Protein AF-A0AAU5KZN1-F1 (afdb_monomer_lite)

Radius of gyration: 20.97 Å; chains: 1; bounding box: 71×45×56 Å

pLDDT: mean 74.97, std 19.35, range [29.28, 97.62]

Foldseek 3Di:
DDDDDDDPPDDDDDDPDPPPFDKDKDFFDQVCLVLLCVQLVVCPPQADDDDPCVCVVQSRQKIFIDGPNHTFWIWGWAADPQAIEIHSTGGHPVGPPPCPSVVNVLVVLVVRLVDQGLDYYYPRRVCVVLVVQLVDDDDDPVPPDDDSPDRDPSVLSLLSNAQAWEAQPVVRDIDGRDSVDQFQCVVCVVVVHDQQDDDLPQQPCSNKWFWPDADKDFQDDHNDDDPPRIDRRSGIDGSHHTYTPD

Structure (mmCIF, N/CA/C/O backbone):
data_AF-A0AAU5KZN1-F1
#
_entry.id   AF-A0AAU5KZN1-F1
#
loop_
_atom_site.group_PDB
_atom_site.id
_atom_site.type_symbol
_atom_site.label_atom_id
_atom_site.label_alt_id
_atom_site.label_comp_id
_atom_site.label_asym_id
_atom_site.label_entity_id
_atom_site.label_seq_id
_atom_site.pdbx_PDB_ins_code
_atom_site.Cartn_x
_atom_site.Cartn_y
_atom_site.Cartn_z
_atom_site.occupancy
_atom_site.B_iso_or_equiv
_atom_site.auth_seq_id
_atom_site.auth_comp_id
_atom_site.auth_asym_id
_atom_site.auth_atom_id
_atom_site.pdbx_PDB_model_num
ATOM 1 N N . MET A 1 1 ? -44.510 15.614 2.061 1.00 36.84 1 MET A N 1
ATOM 2 C CA . MET A 1 1 ? -44.541 14.152 1.847 1.00 36.84 1 MET A CA 1
ATOM 3 C C . MET A 1 1 ? -43.420 13.845 0.862 1.00 36.84 1 MET A C 1
ATOM 5 O O . MET A 1 1 ? -43.482 14.367 -0.238 1.00 36.84 1 MET A O 1
ATOM 9 N N . THR A 1 2 ? -42.235 13.489 1.384 1.00 36.38 2 THR A N 1
ATOM 10 C CA . THR A 1 2 ? -41.596 12.150 1.247 1.00 36.38 2 THR A CA 1
ATOM 11 C C . THR A 1 2 ? -41.303 11.812 -0.223 1.00 36.38 2 THR A C 1
ATOM 13 O O . THR A 1 2 ? -42.210 11.800 -1.034 1.00 36.38 2 THR A O 1
ATOM 16 N N . SER A 1 3 ? -40.074 11.552 -0.661 1.00 33.03 3 SER A N 1
ATOM 17 C CA . SER A 1 3 ? -39.123 10.605 -0.088 1.00 33.03 3 SER A CA 1
ATOM 18 C C . SER A 1 3 ? -37.716 10.878 -0.633 1.00 33.03 3 SER A C 1
ATOM 20 O O . SER A 1 3 ? -37.547 11.068 -1.837 1.00 33.03 3 SER A O 1
ATOM 22 N N . ALA A 1 4 ? -36.721 10.887 0.253 1.00 38.19 4 ALA A N 1
ATOM 23 C CA . ALA A 1 4 ? -35.312 10.832 -0.104 1.00 38.19 4 ALA A CA 1
ATOM 24 C C . ALA A 1 4 ? -34.970 9.398 -0.532 1.00 38.19 4 ALA A C 1
ATOM 26 O O . ALA A 1 4 ? -35.240 8.445 0.200 1.00 38.19 4 ALA A O 1
ATOM 27 N N . LEU A 1 5 ? -34.381 9.253 -1.718 1.00 38.34 5 LEU A N 1
ATOM 28 C CA . LEU A 1 5 ? -33.821 7.995 -2.200 1.00 38.34 5 LEU A CA 1
ATOM 29 C C . LEU A 1 5 ? -32.635 7.619 -1.306 1.00 38.34 5 LEU A C 1
ATOM 31 O O . LEU A 1 5 ? -31.576 8.238 -1.349 1.00 38.34 5 LEU A O 1
ATOM 35 N N . THR A 1 6 ? -32.850 6.624 -0.456 1.00 39.69 6 THR A N 1
ATOM 36 C CA . THR A 1 6 ? -31.822 5.976 0.353 1.00 39.69 6 THR A CA 1
ATOM 37 C C . THR A 1 6 ? -31.082 4.994 -0.556 1.00 39.69 6 THR A C 1
ATOM 39 O O . THR A 1 6 ? -31.653 3.985 -0.963 1.00 39.69 6 THR A O 1
ATOM 42 N N . SER A 1 7 ? -29.827 5.285 -0.909 1.00 35.44 7 SER A N 1
ATOM 43 C CA . SER A 1 7 ? -28.926 4.254 -1.440 1.00 35.44 7 SER A CA 1
ATOM 44 C C . SER A 1 7 ? -28.640 3.243 -0.326 1.00 35.44 7 SER A C 1
ATOM 46 O O . SER A 1 7 ? -28.294 3.669 0.779 1.00 35.44 7 SER A O 1
ATOM 48 N N . PRO A 1 8 ? -28.752 1.925 -0.559 1.00 48.09 8 PRO A N 1
ATOM 49 C CA . PRO A 1 8 ? -28.320 0.950 0.427 1.00 48.09 8 PRO A CA 1
ATOM 50 C C . PRO A 1 8 ? -26.794 1.022 0.552 1.00 48.09 8 PRO A C 1
ATOM 52 O O . PRO A 1 8 ? -26.067 0.794 -0.414 1.00 48.09 8 PRO A O 1
ATOM 55 N N . VAL A 1 9 ? -26.319 1.363 1.751 1.00 43.25 9 VAL A N 1
ATOM 56 C CA . VAL A 1 9 ? -24.915 1.226 2.151 1.00 43.25 9 VAL A CA 1
ATOM 57 C C . VAL A 1 9 ? -24.580 -0.261 2.064 1.00 43.25 9 VAL A C 1
ATOM 59 O O . VAL A 1 9 ? -25.007 -1.058 2.898 1.00 43.25 9 VAL A O 1
ATOM 62 N N . GLY A 1 10 ? -23.889 -0.656 0.996 1.00 33.09 10 GLY A N 1
ATOM 63 C CA . GLY A 1 10 ? -23.399 -2.017 0.832 1.00 33.09 10 GLY A CA 1
ATOM 64 C C . GLY A 1 10 ? -22.349 -2.306 1.899 1.00 33.09 10 GLY A C 1
ATOM 65 O O . GLY A 1 10 ? -21.296 -1.676 1.922 1.00 33.09 10 GLY A O 1
ATOM 66 N N . ILE A 1 11 ? -22.642 -3.244 2.796 1.00 38.06 11 ILE A N 1
ATOM 67 C CA . ILE A 1 11 ? -21.689 -3.738 3.791 1.00 38.06 11 ILE A CA 1
ATOM 68 C C . ILE A 1 11 ? -20.655 -4.597 3.056 1.00 38.06 11 ILE A C 1
ATOM 70 O O . ILE A 1 11 ? -21.005 -5.621 2.468 1.00 38.06 11 ILE A O 1
ATOM 74 N N . LEU A 1 12 ? -19.385 -4.195 3.096 1.00 30.92 12 LEU A N 1
ATOM 75 C CA . LEU A 1 12 ? -18.266 -4.984 2.579 1.00 30.92 12 LEU A CA 1
ATOM 76 C C . LEU A 1 12 ? -17.543 -5.658 3.750 1.00 30.92 12 LEU A C 1
ATOM 78 O O . LEU A 1 12 ? -17.013 -4.994 4.640 1.00 30.92 12 LEU A O 1
ATOM 82 N N . ILE A 1 13 ? -17.535 -6.990 3.746 1.00 31.84 13 ILE A N 1
ATOM 83 C CA . ILE A 1 13 ? -16.875 -7.830 4.750 1.00 31.84 13 ILE A CA 1
ATOM 84 C C . ILE A 1 13 ? -15.617 -8.420 4.106 1.00 31.84 13 ILE A C 1
ATOM 86 O O . ILE A 1 13 ? -15.720 -9.092 3.084 1.00 31.84 13 ILE A O 1
ATOM 90 N N . ALA A 1 14 ? -14.447 -8.220 4.715 1.00 35.47 14 ALA A N 1
ATOM 91 C CA . ALA A 1 14 ? -13.262 -9.029 4.432 1.00 35.47 14 ALA A CA 1
ATOM 92 C C . ALA A 1 14 ? -13.229 -10.166 5.462 1.00 35.47 14 ALA A C 1
ATOM 94 O O . ALA A 1 14 ? -13.133 -9.903 6.660 1.00 35.47 14 ALA A O 1
ATOM 95 N N . ARG A 1 15 ? -13.397 -11.419 5.024 1.00 36.50 15 ARG A N 1
ATOM 96 C CA . ARG A 1 15 ? -13.365 -12.592 5.910 1.00 36.50 15 ARG A CA 1
ATOM 97 C C . ARG A 1 15 ? -12.001 -13.266 5.824 1.00 36.50 15 ARG A C 1
ATOM 99 O O . ARG A 1 15 ? -11.645 -13.752 4.759 1.00 36.50 15 ARG A O 1
ATOM 106 N N . GLY A 1 16 ? -11.290 -13.328 6.951 1.00 35.84 16 GLY A N 1
ATOM 107 C CA . GLY A 1 16 ? -10.170 -14.245 7.177 1.00 35.84 16 GLY A CA 1
ATOM 108 C C . GLY A 1 16 ? -10.648 -15.686 7.209 1.00 35.84 16 GLY A C 1
ATOM 109 O O . GLY A 1 16 ? -11.251 -16.100 8.190 1.00 35.84 16 GLY A O 1
ATOM 110 N N . GLY A 1 17 ? -10.415 -16.431 6.132 1.00 34.00 17 GLY A N 1
ATOM 111 C CA . GLY A 1 17 ? -10.728 -17.853 6.007 1.00 34.00 17 GLY A CA 1
ATOM 112 C C . GLY A 1 17 ? -9.738 -18.543 5.062 1.00 34.00 17 GLY A C 1
ATOM 113 O O . GLY A 1 17 ? -8.876 -17.862 4.511 1.00 34.00 17 GLY A O 1
ATOM 114 N N . PRO A 1 18 ? -9.853 -19.865 4.843 1.00 37.66 18 PRO A N 1
ATOM 115 C CA . PRO A 1 18 ? -8.964 -20.635 3.958 1.00 37.66 18 PRO A CA 1
ATOM 116 C C . PRO A 1 18 ? -8.943 -20.154 2.490 1.00 37.66 18 PRO A C 1
ATOM 118 O O . PRO A 1 18 ? -8.102 -20.614 1.728 1.00 37.66 18 PRO A O 1
ATOM 121 N N . ASP A 1 19 ? -9.826 -19.214 2.130 1.00 41.34 19 ASP A N 1
ATOM 122 C CA . ASP A 1 19 ? -9.915 -18.535 0.831 1.00 41.34 19 ASP A CA 1
ATOM 123 C C . ASP A 1 19 ? -9.271 -17.125 0.815 1.00 41.34 19 ASP A C 1
ATOM 125 O O . ASP A 1 19 ? -9.394 -16.404 -0.176 1.00 41.34 19 ASP A O 1
ATOM 129 N N . ILE A 1 20 ? -8.606 -16.675 1.894 1.00 47.69 20 ILE A N 1
ATOM 130 C CA . ILE A 1 20 ? -7.654 -15.560 1.775 1.00 47.69 20 ILE A CA 1
ATOM 131 C C . ILE A 1 20 ? -6.387 -16.137 1.169 1.00 47.69 20 ILE A C 1
ATOM 133 O O . ILE A 1 20 ? -5.562 -16.725 1.869 1.00 47.69 20 ILE A O 1
ATOM 137 N N . ASP A 1 21 ? -6.239 -15.949 -0.137 1.00 54.59 21 ASP A N 1
ATOM 138 C CA . ASP A 1 21 ? -5.011 -16.290 -0.834 1.00 54.59 21 ASP A CA 1
ATOM 139 C C . ASP A 1 21 ? -3.838 -15.547 -0.184 1.00 54.59 21 ASP A C 1
ATOM 141 O O . ASP A 1 21 ? -3.732 -14.319 -0.271 1.00 54.59 21 ASP A O 1
ATOM 145 N N . GLU A 1 22 ? -2.975 -16.310 0.489 1.00 63.56 22 GLU A N 1
ATOM 146 C CA . GLU A 1 22 ? -1.785 -15.814 1.169 1.00 63.56 22 GLU A CA 1
ATOM 147 C C . GLU A 1 22 ? -0.944 -14.988 0.192 1.00 63.56 22 GLU A C 1
ATOM 149 O O . GLU A 1 22 ? -0.473 -15.480 -0.840 1.00 63.56 22 GLU A O 1
ATOM 154 N N . VAL A 1 23 ? -0.758 -13.715 0.529 1.00 72.50 23 VAL A N 1
ATOM 155 C CA . VAL A 1 23 ? 0.104 -12.818 -0.225 1.00 72.50 23 VAL A CA 1
ATOM 156 C C . VAL A 1 23 ? 1.526 -12.952 0.307 1.00 72.50 23 VAL A C 1
ATOM 158 O O . VAL A 1 23 ? 1.792 -12.665 1.473 1.00 72.50 23 VAL A O 1
ATOM 161 N N . LYS A 1 24 ? 2.453 -13.365 -0.556 1.00 79.06 24 LYS A N 1
ATOM 162 C CA . LYS A 1 24 ? 3.870 -13.544 -0.220 1.00 79.06 24 LYS A CA 1
ATOM 163 C C . LYS A 1 24 ? 4.679 -12.370 -0.735 1.00 79.06 24 LYS A C 1
ATOM 165 O O . LYS A 1 24 ? 4.634 -12.062 -1.923 1.00 79.06 24 LYS A O 1
ATOM 170 N N . ILE A 1 25 ? 5.449 -11.740 0.148 1.00 84.31 25 ILE A N 1
ATOM 171 C CA . ILE A 1 25 ? 6.389 -10.679 -0.222 1.00 84.31 25 ILE A CA 1
ATOM 172 C C . ILE A 1 25 ? 7.800 -11.255 -0.200 1.00 84.31 25 ILE A C 1
ATOM 174 O O . ILE A 1 25 ? 8.216 -11.825 0.808 1.00 84.31 25 ILE A O 1
ATOM 178 N N . ARG A 1 26 ? 8.535 -11.144 -1.310 1.00 85.25 26 ARG A N 1
ATOM 179 C CA . ARG A 1 26 ? 9.888 -11.715 -1.426 1.00 85.25 26 ARG A CA 1
ATOM 180 C C . ARG A 1 26 ? 10.778 -10.968 -2.407 1.00 85.25 26 ARG A C 1
ATOM 182 O O . ARG A 1 26 ? 10.297 -10.217 -3.249 1.00 85.25 26 ARG A O 1
ATOM 189 N N . ARG A 1 27 ? 12.090 -11.195 -2.306 1.00 90.88 27 ARG A N 1
ATOM 190 C CA . ARG A 1 27 ? 13.061 -10.753 -3.316 1.00 90.88 27 ARG A CA 1
ATOM 191 C C . ARG A 1 27 ? 12.855 -11.521 -4.621 1.00 90.88 27 ARG A C 1
ATOM 193 O O . ARG A 1 27 ? 12.531 -12.712 -4.611 1.00 90.88 27 ARG A O 1
ATOM 200 N N . ALA A 1 28 ? 13.043 -10.825 -5.730 1.00 93.31 28 ALA A N 1
ATOM 201 C CA . ALA A 1 28 ? 13.048 -11.411 -7.052 1.00 93.31 28 ALA A CA 1
ATOM 202 C C . ALA A 1 28 ? 14.367 -12.149 -7.326 1.00 93.31 28 ALA A C 1
ATOM 204 O O . ALA A 1 28 ? 15.421 -11.852 -6.776 1.00 93.31 28 ALA A O 1
ATOM 205 N N . GLY A 1 29 ? 14.272 -13.116 -8.227 1.00 91.88 29 GLY A N 1
ATOM 206 C CA . GLY A 1 29 ? 15.393 -13.771 -8.901 1.00 91.88 29 GLY A CA 1
ATOM 207 C C . GLY A 1 29 ? 15.104 -13.917 -10.400 1.00 91.88 29 GLY A C 1
ATOM 208 O O . GLY A 1 29 ? 13.993 -13.581 -10.827 1.00 91.88 29 GLY A O 1
ATOM 209 N N . PRO A 1 30 ? 16.030 -14.478 -11.198 1.00 94.75 30 PRO A N 1
ATOM 210 C CA . PRO A 1 30 ? 15.954 -14.475 -12.666 1.00 94.75 30 PRO A CA 1
ATOM 211 C C . PRO A 1 30 ? 14.644 -15.014 -13.264 1.00 94.75 30 PRO A C 1
ATOM 213 O O . PRO A 1 30 ? 14.176 -14.514 -14.284 1.00 94.75 30 PRO A O 1
ATOM 216 N N . ALA A 1 31 ? 14.004 -15.984 -12.602 1.00 94.94 31 ALA A N 1
ATOM 217 C CA . ALA A 1 31 ? 12.731 -16.563 -13.036 1.00 94.94 31 ALA A CA 1
ATOM 218 C C . ALA A 1 31 ? 11.562 -15.555 -13.095 1.00 94.94 31 ALA A C 1
ATOM 220 O O . ALA A 1 31 ? 10.585 -15.801 -13.795 1.00 94.94 31 ALA A O 1
ATOM 221 N N . HIS A 1 32 ? 11.654 -14.419 -12.396 1.00 96.00 32 HIS A N 1
ATOM 222 C CA . HIS A 1 32 ? 10.574 -13.426 -12.314 1.00 96.00 32 HIS A CA 1
ATOM 223 C C . HIS A 1 32 ? 10.693 -12.313 -13.367 1.00 96.00 32 HIS A C 1
ATOM 225 O O . HIS A 1 32 ? 9.817 -11.454 -13.439 1.00 96.00 32 HIS A O 1
ATOM 231 N N . LEU A 1 33 ? 11.743 -12.318 -14.201 1.00 97.00 33 LEU A N 1
ATOM 232 C CA . LEU A 1 33 ? 12.018 -11.253 -15.175 1.00 97.00 33 LEU A CA 1
ATOM 233 C C . LEU A 1 33 ? 10.833 -10.976 -16.110 1.00 97.00 33 LEU A C 1
ATOM 235 O O . LEU A 1 33 ? 10.505 -9.818 -16.367 1.00 97.00 33 LEU A O 1
ATOM 239 N N . ALA A 1 34 ? 10.185 -12.031 -16.608 1.00 96.88 34 ALA A N 1
ATOM 240 C CA . ALA A 1 34 ? 9.035 -11.893 -17.497 1.00 96.88 34 ALA A CA 1
ATOM 241 C C . ALA A 1 34 ? 7.869 -11.166 -16.806 1.00 96.88 34 ALA A C 1
ATOM 243 O O . ALA A 1 34 ? 7.320 -10.223 -17.367 1.00 96.88 34 ALA A O 1
ATOM 244 N N . ALA A 1 35 ? 7.560 -11.544 -15.564 1.00 96.50 35 ALA A N 1
ATOM 245 C CA . ALA A 1 35 ? 6.460 -10.957 -14.809 1.00 96.50 35 ALA A CA 1
ATOM 246 C C . ALA A 1 35 ? 6.725 -9.491 -14.422 1.00 96.50 35 ALA A C 1
ATOM 248 O O . ALA A 1 35 ? 5.829 -8.656 -14.509 1.00 96.50 35 ALA A O 1
ATOM 249 N N . VAL A 1 36 ? 7.966 -9.144 -14.054 1.00 97.38 36 VAL A N 1
ATOM 250 C CA . VAL A 1 36 ? 8.351 -7.747 -13.770 1.00 97.38 36 VAL A CA 1
ATOM 251 C C . VAL A 1 36 ? 8.207 -6.874 -15.019 1.00 97.38 36 VAL A C 1
ATOM 253 O O . VAL A 1 36 ? 7.649 -5.778 -14.945 1.00 97.38 36 VAL A O 1
ATOM 256 N N . ARG A 1 37 ? 8.654 -7.359 -16.184 1.00 96.31 37 ARG A N 1
ATOM 257 C CA . ARG A 1 37 ? 8.498 -6.643 -17.461 1.00 96.31 37 ARG A CA 1
ATOM 258 C C . ARG A 1 37 ? 7.033 -6.458 -17.846 1.00 96.31 37 ARG A C 1
ATOM 260 O O . ARG A 1 37 ? 6.662 -5.389 -18.320 1.00 96.31 37 ARG A O 1
ATOM 267 N N . GLU A 1 38 ? 6.201 -7.470 -17.623 1.00 95.81 38 GLU A N 1
ATOM 268 C CA . GLU A 1 38 ? 4.763 -7.383 -17.879 1.00 95.81 38 GLU A CA 1
ATOM 269 C C . GLU A 1 38 ? 4.091 -6.337 -16.978 1.00 95.81 38 GLU A C 1
ATOM 271 O O . GLU A 1 38 ? 3.400 -5.446 -17.476 1.00 95.81 38 GLU A O 1
ATOM 276 N N . LEU A 1 39 ? 4.346 -6.383 -15.666 1.00 96.12 39 LEU A N 1
ATOM 277 C CA . LEU A 1 39 ? 3.775 -5.441 -14.699 1.00 96.12 39 LEU A CA 1
ATOM 278 C C . LEU A 1 39 ? 4.191 -3.994 -14.974 1.00 96.12 39 LEU A C 1
ATOM 280 O O . LEU A 1 39 ? 3.347 -3.096 -14.979 1.00 96.12 39 LEU A O 1
ATOM 284 N N . THR A 1 40 ? 5.484 -3.768 -15.206 1.00 94.31 40 THR A N 1
ATOM 285 C CA . THR A 1 40 ? 6.021 -2.430 -15.489 1.00 94.31 40 THR A CA 1
ATOM 286 C C . THR A 1 40 ? 5.559 -1.921 -16.855 1.00 94.31 40 THR A C 1
ATOM 288 O O . THR A 1 40 ? 5.177 -0.759 -16.971 1.00 94.31 40 THR A O 1
ATOM 291 N N . GLY A 1 41 ? 5.458 -2.792 -17.863 1.00 92.56 41 GLY A N 1
ATOM 292 C CA . GLY A 1 41 ? 4.857 -2.462 -19.157 1.00 92.56 41 GLY A CA 1
ATOM 293 C C . GLY A 1 41 ? 3.379 -2.069 -19.045 1.00 92.56 41 GLY A C 1
ATOM 294 O O . GLY A 1 41 ? 2.946 -1.102 -19.671 1.00 92.56 41 GLY A O 1
ATOM 295 N N . ALA A 1 42 ? 2.611 -2.748 -18.187 1.00 91.44 42 ALA A N 1
ATOM 296 C CA . ALA A 1 42 ? 1.206 -2.434 -17.913 1.00 91.44 42 ALA A CA 1
ATOM 297 C C . ALA A 1 42 ? 0.998 -1.131 -17.109 1.00 91.44 42 ALA A C 1
ATOM 299 O O . ALA A 1 42 ? -0.137 -0.659 -16.969 1.00 91.44 42 ALA A O 1
ATOM 300 N N . ALA A 1 43 ? 2.061 -0.537 -16.557 1.00 86.62 43 ALA A N 1
ATOM 301 C CA . ALA A 1 43 ? 2.015 0.809 -15.988 1.00 86.62 43 ALA A CA 1
ATOM 302 C C . ALA A 1 43 ? 2.051 1.902 -17.075 1.00 86.62 43 ALA A C 1
ATOM 304 O O . ALA A 1 43 ? 1.605 3.023 -16.832 1.00 86.62 43 ALA A O 1
ATOM 305 N N . GLY A 1 44 ? 2.510 1.572 -18.289 1.00 85.50 44 GLY A N 1
ATOM 306 C CA . GLY A 1 44 ? 2.532 2.488 -19.426 1.00 85.50 44 GLY A CA 1
ATOM 307 C C . GLY A 1 44 ? 3.320 3.766 -19.130 1.00 85.50 44 GLY A C 1
ATOM 308 O O . GLY A 1 44 ? 4.427 3.713 -18.604 1.00 85.50 44 GLY A O 1
ATOM 309 N N . ALA A 1 45 ? 2.730 4.921 -19.450 1.00 83.00 45 ALA A N 1
ATOM 310 C CA . ALA A 1 45 ? 3.367 6.233 -19.291 1.00 83.00 45 ALA A CA 1
ATOM 311 C C . ALA A 1 45 ? 3.609 6.658 -17.828 1.00 83.00 45 ALA A C 1
ATOM 313 O O . ALA A 1 45 ? 4.302 7.645 -17.598 1.00 83.00 45 ALA A O 1
ATOM 314 N N . ALA A 1 46 ? 3.071 5.924 -16.846 1.00 82.88 46 ALA A N 1
ATOM 315 C CA . ALA A 1 46 ? 3.295 6.213 -15.431 1.00 82.88 46 ALA A CA 1
ATOM 316 C C . ALA A 1 46 ? 4.727 5.885 -14.966 1.00 82.88 46 ALA A C 1
ATOM 318 O O . ALA A 1 46 ? 5.139 6.349 -13.904 1.00 82.88 46 ALA A O 1
ATOM 319 N N . LEU A 1 47 ? 5.477 5.088 -15.737 1.00 86.50 47 LEU A N 1
ATOM 320 C CA . LEU A 1 47 ? 6.869 4.736 -15.459 1.00 86.50 47 LEU A CA 1
ATOM 321 C C . LEU A 1 47 ? 7.804 5.242 -16.568 1.00 86.50 47 LEU A C 1
ATOM 323 O O . LEU A 1 47 ? 7.399 5.332 -17.731 1.00 86.50 47 LEU A O 1
ATOM 327 N N . PRO A 1 48 ? 9.071 5.556 -16.236 1.00 84.88 48 PRO A N 1
ATOM 328 C CA . PRO A 1 48 ? 10.054 5.949 -17.233 1.00 84.88 48 PRO A CA 1
ATOM 329 C C . PRO A 1 48 ? 10.342 4.799 -18.202 1.00 84.88 48 PRO A C 1
ATOM 331 O O . PRO A 1 48 ? 10.367 3.625 -17.830 1.00 84.88 48 PRO A O 1
ATOM 334 N N . VAL A 1 49 ? 10.631 5.145 -19.455 1.00 84.25 49 VAL A N 1
ATOM 335 C CA . VAL A 1 49 ? 11.065 4.161 -20.451 1.00 84.25 49 VAL A CA 1
ATOM 336 C C . VAL A 1 49 ? 12.445 3.636 -20.058 1.00 84.25 49 VAL A C 1
ATOM 338 O O . VAL A 1 49 ? 13.415 4.392 -19.989 1.00 84.25 49 VAL A O 1
ATOM 341 N N . ARG A 1 50 ? 12.536 2.328 -19.809 1.00 87.81 50 ARG A N 1
ATOM 342 C CA . ARG A 1 50 ? 13.788 1.644 -19.470 1.00 87.81 50 ARG A CA 1
ATOM 343 C C . ARG A 1 50 ? 14.427 1.006 -20.713 1.00 87.81 50 ARG A C 1
ATOM 345 O O . ARG A 1 50 ? 13.701 0.531 -21.587 1.00 87.81 50 ARG A O 1
ATOM 352 N N . PRO A 1 51 ? 15.770 0.942 -20.798 1.00 86.50 51 PRO A N 1
ATOM 353 C CA . PRO A 1 51 ? 16.452 0.092 -21.773 1.00 86.50 51 PRO A CA 1
ATOM 354 C C . PRO A 1 51 ? 16.031 -1.376 -21.632 1.00 86.50 51 PRO A C 1
ATOM 356 O O . PRO A 1 51 ? 15.757 -1.837 -20.528 1.00 86.50 51 PRO A O 1
ATOM 359 N N . GLU A 1 52 ? 16.054 -2.141 -22.725 1.00 83.12 52 GLU A N 1
ATOM 360 C CA . GLU A 1 52 ? 15.606 -3.544 -22.732 1.00 83.12 52 GLU A CA 1
ATOM 361 C C . GLU A 1 52 ? 16.323 -4.415 -21.681 1.00 83.12 52 GLU A C 1
ATOM 363 O O . GLU A 1 52 ? 15.698 -5.246 -21.014 1.00 83.12 52 GLU A O 1
ATOM 368 N N . ALA A 1 53 ? 17.627 -4.203 -21.494 1.00 86.88 53 ALA A N 1
ATOM 369 C CA . ALA A 1 53 ? 18.449 -4.962 -20.553 1.00 86.88 53 ALA A CA 1
ATOM 370 C C . ALA A 1 53 ? 18.231 -4.576 -19.078 1.00 86.88 53 ALA A C 1
ATOM 372 O O . ALA A 1 53 ? 18.573 -5.363 -18.198 1.00 86.88 53 ALA A O 1
ATOM 373 N N . PHE A 1 54 ? 17.614 -3.423 -18.795 1.00 92.88 54 PHE A N 1
ATOM 374 C CA . PHE A 1 54 ? 17.559 -2.828 -17.456 1.00 92.88 54 PHE A CA 1
ATOM 375 C C . PHE A 1 54 ? 17.015 -3.787 -16.389 1.00 92.88 54 PHE A C 1
ATOM 377 O O . PHE A 1 54 ? 17.667 -4.031 -15.377 1.00 92.88 54 PHE A O 1
ATOM 384 N N . HIS A 1 55 ? 15.846 -4.393 -16.631 1.00 94.38 55 HIS A N 1
ATOM 385 C CA . HIS A 1 55 ? 15.249 -5.334 -15.675 1.00 94.38 55 HIS A CA 1
ATOM 386 C C . HIS A 1 55 ? 16.034 -6.638 -15.550 1.00 94.38 55 HIS A C 1
ATOM 388 O O . HIS A 1 55 ? 16.004 -7.248 -14.490 1.00 94.38 55 HIS A O 1
ATOM 394 N N . ALA A 1 56 ? 16.724 -7.080 -16.604 1.00 92.81 56 ALA A N 1
ATOM 395 C CA . ALA A 1 56 ? 17.510 -8.313 -16.567 1.00 92.81 56 ALA A CA 1
ATOM 396 C C . ALA A 1 56 ? 18.784 -8.135 -15.730 1.00 92.81 56 ALA A C 1
ATOM 398 O O . ALA A 1 56 ? 19.119 -9.007 -14.935 1.00 92.81 56 ALA A O 1
ATOM 399 N N . GLU A 1 57 ? 19.450 -6.988 -15.872 1.00 90.81 57 GLU A N 1
ATOM 400 C CA . GLU A 1 57 ? 20.660 -6.635 -15.122 1.00 90.81 57 GLU A CA 1
ATOM 401 C C . GLU A 1 57 ? 20.379 -6.368 -13.640 1.00 90.81 57 GLU A C 1
ATOM 403 O O . GLU A 1 57 ? 21.251 -6.569 -12.801 1.00 90.81 57 GLU A O 1
ATOM 408 N N . ARG A 1 58 ? 19.157 -5.931 -13.314 1.00 94.69 58 ARG A N 1
ATOM 409 C CA . ARG A 1 58 ? 18.762 -5.512 -11.962 1.00 94.69 58 ARG A CA 1
ATOM 410 C C . ARG A 1 58 ? 17.691 -6.386 -11.323 1.00 94.69 58 ARG A C 1
ATOM 412 O O . ARG A 1 58 ? 17.109 -5.990 -10.320 1.00 94.69 58 ARG A O 1
ATOM 419 N N . ILE A 1 59 ? 17.412 -7.573 -11.864 1.00 96.31 59 ILE A N 1
ATOM 420 C CA . ILE A 1 59 ? 16.286 -8.399 -11.400 1.00 96.31 59 ILE A CA 1
ATOM 421 C C . ILE A 1 59 ? 16.351 -8.698 -9.897 1.00 96.31 59 ILE A C 1
ATOM 423 O O . ILE A 1 59 ? 15.320 -8.715 -9.238 1.00 96.31 59 ILE A O 1
ATOM 427 N N . GLU A 1 60 ? 17.544 -8.868 -9.333 1.00 91.62 60 GLU A N 1
ATOM 428 C CA . GLU A 1 60 ? 17.742 -9.163 -7.907 1.00 91.62 60 GLU A CA 1
ATOM 429 C C . GLU A 1 60 ? 17.470 -7.957 -6.985 1.00 91.62 60 GLU A C 1
ATOM 431 O O . GLU A 1 60 ? 17.257 -8.124 -5.782 1.00 91.62 60 GLU A O 1
ATOM 436 N N . GLU A 1 61 ? 17.403 -6.738 -7.534 1.00 94.19 61 GLU A N 1
ATOM 437 C CA . GLU A 1 61 ? 17.029 -5.529 -6.790 1.00 94.19 61 GLU A CA 1
ATOM 438 C C . GLU A 1 61 ? 15.519 -5.462 -6.506 1.00 94.19 61 GLU A C 1
ATOM 440 O O . GLU A 1 61 ? 15.087 -4.705 -5.632 1.00 94.19 61 GLU A O 1
ATOM 445 N N . PHE A 1 62 ? 14.699 -6.250 -7.209 1.00 96.56 62 PHE A N 1
ATOM 446 C CA . PHE A 1 62 ? 13.245 -6.180 -7.091 1.00 96.56 62 PHE A CA 1
ATOM 447 C C . PHE A 1 62 ? 12.706 -6.907 -5.853 1.00 96.56 62 PHE A C 1
ATOM 449 O O . PHE A 1 62 ? 13.133 -8.004 -5.485 1.00 96.56 62 PHE A O 1
ATOM 456 N N . CYS A 1 63 ? 11.687 -6.308 -5.244 1.00 95.12 63 CYS A N 1
ATOM 457 C CA . CYS A 1 63 ? 10.787 -6.935 -4.285 1.00 95.12 63 CYS A CA 1
ATOM 458 C C . CYS A 1 63 ? 9.425 -7.155 -4.942 1.00 95.12 63 CYS A C 1
ATOM 460 O O . CYS A 1 63 ? 8.917 -6.290 -5.654 1.00 95.12 63 CYS A O 1
ATOM 462 N N . LEU A 1 64 ? 8.839 -8.322 -4.698 1.00 93.00 64 LEU A N 1
ATOM 463 C CA . LEU A 1 64 ? 7.643 -8.816 -5.363 1.00 93.00 64 LEU A CA 1
ATOM 464 C C . LEU A 1 64 ? 6.540 -9.083 -4.351 1.00 93.00 64 LEU A C 1
ATOM 466 O O . LEU A 1 64 ? 6.815 -9.505 -3.230 1.00 93.00 64 LEU A O 1
ATOM 470 N N . VAL A 1 65 ? 5.304 -8.910 -4.799 1.00 87.12 65 VAL A N 1
ATOM 471 C CA . VAL A 1 65 ? 4.103 -9.435 -4.158 1.00 87.12 65 VAL A CA 1
ATOM 472 C C . VAL A 1 65 ? 3.580 -10.565 -5.022 1.00 87.12 65 VAL A C 1
ATOM 474 O O . VAL A 1 65 ? 3.324 -10.368 -6.212 1.00 87.12 65 VAL A O 1
ATOM 477 N N . GLU A 1 66 ? 3.375 -11.725 -4.420 1.00 84.38 66 GLU A N 1
ATOM 478 C CA . GLU A 1 66 ? 2.840 -12.891 -5.097 1.00 84.38 66 GLU A CA 1
ATOM 479 C C . GLU A 1 66 ? 1.595 -13.436 -4.431 1.00 84.38 66 GLU A C 1
ATOM 481 O O . GLU A 1 66 ? 1.503 -13.501 -3.208 1.00 84.38 66 GLU A O 1
ATOM 486 N N . GLN A 1 67 ? 0.668 -13.893 -5.260 1.00 79.38 67 GLN A N 1
ATOM 487 C CA . GLN A 1 67 ? -0.563 -14.539 -4.845 1.00 79.38 67 GLN A CA 1
ATOM 488 C C . GLN A 1 67 ? -0.803 -15.728 -5.770 1.00 79.38 67 GLN A C 1
ATOM 490 O O . GLN A 1 67 ? -0.731 -15.584 -6.990 1.00 79.38 67 GLN A O 1
ATOM 495 N N . LEU A 1 68 ? -1.027 -16.916 -5.200 1.00 78.00 68 LEU A N 1
ATOM 496 C CA . LEU A 1 68 ? -1.240 -18.156 -5.964 1.00 78.00 68 LEU A CA 1
ATOM 497 C C . LEU A 1 68 ? -0.159 -18.425 -7.035 1.00 78.00 68 LEU A C 1
ATOM 499 O O . LEU A 1 68 ? -0.449 -18.871 -8.142 1.00 78.00 68 LEU A O 1
ATOM 503 N N . GLY A 1 69 ? 1.103 -18.115 -6.720 1.00 79.31 69 GLY A N 1
ATOM 504 C CA . GLY A 1 69 ? 2.240 -18.293 -7.635 1.00 79.31 69 GLY A CA 1
ATOM 505 C C . GLY A 1 69 ? 2.331 -17.262 -8.767 1.00 79.31 69 GLY A C 1
ATOM 506 O O . GLY A 1 69 ? 3.213 -17.374 -9.614 1.00 79.31 69 GLY A O 1
ATOM 507 N N . THR A 1 70 ? 1.455 -16.256 -8.779 1.00 86.94 70 THR A N 1
ATOM 508 C CA . THR A 1 70 ? 1.469 -15.154 -9.748 1.00 86.94 70 THR A CA 1
ATOM 509 C C . THR A 1 70 ? 2.037 -13.899 -9.099 1.00 86.94 70 THR A C 1
ATOM 511 O O . THR A 1 70 ? 1.619 -13.528 -8.003 1.00 86.94 70 THR A O 1
ATOM 514 N N . VAL A 1 71 ? 2.963 -13.219 -9.778 1.00 94.06 71 VAL A N 1
ATOM 515 C CA . VAL A 1 71 ? 3.467 -11.909 -9.347 1.00 94.06 71 VAL A CA 1
ATOM 516 C C . VAL A 1 71 ? 2.426 -10.847 -9.688 1.00 94.06 71 VAL A C 1
ATOM 518 O O . VAL A 1 71 ? 2.098 -10.646 -10.852 1.00 94.06 71 VAL A O 1
ATOM 521 N N . ILE A 1 72 ? 1.913 -10.163 -8.669 1.00 92.50 72 ILE A N 1
ATOM 522 C CA . ILE A 1 72 ? 0.827 -9.180 -8.800 1.00 92.50 72 ILE A CA 1
ATOM 523 C C . ILE A 1 72 ? 1.251 -7.750 -8.449 1.00 92.50 72 ILE A C 1
ATOM 525 O O . ILE A 1 72 ? 0.512 -6.805 -8.723 1.00 92.50 72 ILE A O 1
ATOM 529 N N . ALA A 1 73 ? 2.433 -7.564 -7.859 1.00 94.81 73 ALA A N 1
ATOM 530 C CA . ALA A 1 73 ? 3.074 -6.259 -7.738 1.00 94.81 73 ALA A CA 1
ATOM 531 C C . ALA A 1 73 ? 4.598 -6.399 -7.649 1.00 94.81 73 ALA A C 1
ATOM 533 O O . ALA A 1 73 ? 5.108 -7.431 -7.208 1.00 94.81 73 ALA A O 1
ATOM 534 N N . CYS A 1 74 ? 5.320 -5.355 -8.040 1.00 97.62 74 CYS A N 1
ATOM 535 C CA . CYS A 1 74 ? 6.772 -5.284 -7.939 1.00 97.62 74 CYS A CA 1
ATOM 536 C C . CYS A 1 74 ? 7.245 -3.864 -7.621 1.00 97.62 74 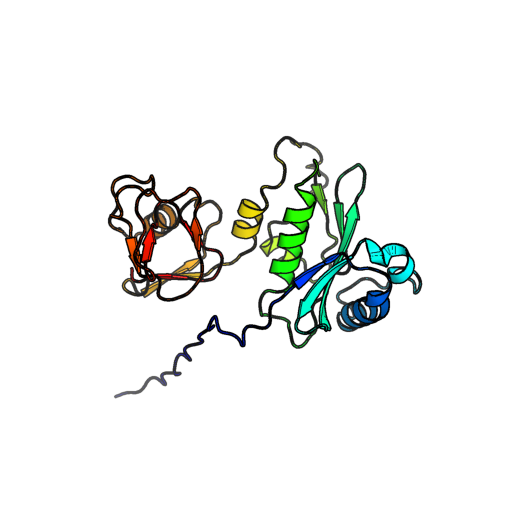CYS A C 1
ATOM 538 O O . CYS A 1 74 ? 6.559 -2.892 -7.929 1.00 97.62 74 CYS A O 1
ATOM 540 N N . VAL A 1 75 ? 8.427 -3.752 -7.020 1.00 97.25 75 VAL A N 1
ATOM 541 C CA . VAL A 1 75 ? 9.165 -2.495 -6.853 1.00 97.25 75 VAL A CA 1
ATOM 542 C C . VAL A 1 75 ? 10.659 -2.786 -6.891 1.00 97.25 75 VAL A C 1
ATOM 544 O O . VAL A 1 75 ? 11.117 -3.741 -6.265 1.00 97.25 75 VAL A O 1
ATOM 547 N N . GLY A 1 76 ? 11.410 -1.992 -7.643 1.00 95.56 76 GLY A N 1
ATOM 548 C CA . GLY A 1 76 ? 12.866 -2.018 -7.653 1.00 95.56 76 GLY A CA 1
ATOM 549 C C . GLY A 1 76 ? 13.429 -1.248 -6.463 1.00 95.56 76 GLY A C 1
ATOM 550 O O . GLY A 1 76 ? 12.896 -0.201 -6.092 1.00 95.56 76 GLY A O 1
ATOM 551 N N . VAL A 1 77 ? 14.492 -1.772 -5.852 1.00 93.50 77 VAL A N 1
ATOM 552 C CA . VAL A 1 77 ? 15.148 -1.159 -4.692 1.00 93.50 77 VAL A CA 1
ATOM 553 C C . VAL A 1 77 ? 16.652 -1.120 -4.926 1.00 93.50 77 VAL A C 1
ATOM 555 O O . VAL A 1 77 ? 17.341 -2.122 -4.733 1.00 93.50 77 VAL A O 1
ATOM 558 N N . HIS A 1 78 ? 17.170 0.042 -5.313 1.00 88.00 78 HIS A N 1
ATOM 559 C CA . HIS A 1 78 ? 18.603 0.239 -5.503 1.00 88.00 78 HIS A CA 1
ATOM 560 C C . HIS A 1 78 ? 19.216 0.819 -4.230 1.00 88.00 78 HIS A C 1
ATOM 562 O O . HIS A 1 78 ? 18.780 1.863 -3.756 1.00 88.00 78 HIS A O 1
ATOM 568 N N . ARG A 1 79 ? 20.217 0.150 -3.653 1.00 84.25 79 ARG A N 1
ATOM 569 C CA . ARG A 1 79 ? 20.955 0.672 -2.492 1.00 84.25 79 ARG A CA 1
ATOM 570 C C . ARG A 1 79 ? 22.198 1.416 -2.966 1.00 84.25 79 ARG A C 1
ATOM 572 O O . ARG A 1 79 ? 22.895 0.942 -3.858 1.00 84.25 79 ARG A O 1
ATOM 579 N N . THR A 1 80 ? 22.479 2.546 -2.334 1.00 73.81 80 THR A N 1
ATOM 580 C CA . THR A 1 80 ? 23.687 3.350 -2.533 1.00 73.81 80 THR A CA 1
ATOM 581 C C . THR A 1 80 ? 24.321 3.660 -1.179 1.00 73.81 80 THR A C 1
ATOM 583 O O . THR A 1 80 ? 23.723 3.418 -0.130 1.00 73.81 80 THR A O 1
ATOM 586 N N . ASP A 1 81 ? 25.520 4.239 -1.187 1.00 68.56 81 ASP A N 1
ATOM 587 C CA . ASP A 1 81 ? 26.178 4.689 0.047 1.00 68.56 81 ASP A CA 1
ATOM 588 C C . ASP A 1 81 ? 25.416 5.838 0.740 1.00 68.56 81 ASP A C 1
ATOM 590 O O . ASP A 1 81 ? 25.576 6.064 1.938 1.00 68.56 81 ASP A O 1
ATOM 594 N N . GLU A 1 82 ? 24.572 6.564 -0.001 1.00 65.06 82 GLU A N 1
ATOM 595 C CA . GLU A 1 82 ? 23.774 7.687 0.506 1.00 65.06 82 GLU A CA 1
ATOM 596 C C . GLU A 1 82 ? 22.380 7.270 0.997 1.00 65.06 82 GLU A C 1
ATOM 598 O O . GLU A 1 82 ? 21.704 8.059 1.659 1.00 65.06 82 GLU A O 1
ATOM 603 N N . GLY A 1 83 ? 21.921 6.056 0.677 1.00 77.00 83 GLY A N 1
ATOM 604 C CA . GLY A 1 83 ? 20.572 5.618 1.012 1.00 77.00 83 GLY A CA 1
ATOM 605 C C . GLY A 1 83 ? 20.029 4.521 0.098 1.00 77.00 83 GLY A C 1
ATOM 606 O O . GLY A 1 83 ? 20.743 3.615 -0.328 1.00 77.00 83 GLY A O 1
ATOM 607 N N . ALA A 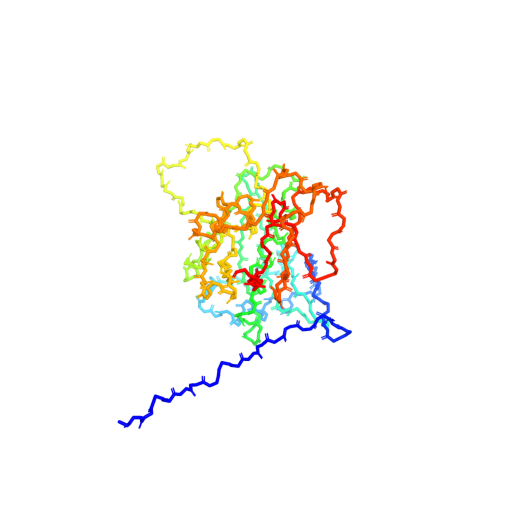1 84 ? 18.733 4.580 -0.193 1.00 86.19 84 ALA A N 1
ATOM 608 C CA . ALA A 1 84 ? 18.089 3.691 -1.152 1.00 86.19 84 ALA A CA 1
ATOM 609 C C . ALA A 1 84 ? 17.164 4.463 -2.097 1.00 86.19 84 ALA A C 1
ATOM 611 O O . ALA A 1 84 ? 16.560 5.460 -1.716 1.00 86.19 84 ALA A O 1
ATOM 612 N N . GLU A 1 85 ? 17.017 3.978 -3.321 1.00 86.56 85 GLU A N 1
ATOM 613 C CA . GLU A 1 85 ? 16.087 4.494 -4.316 1.00 86.56 85 GLU A CA 1
ATOM 614 C C . GLU A 1 85 ? 15.040 3.427 -4.637 1.00 86.56 85 GLU A C 1
ATOM 616 O O . GLU A 1 85 ? 15.373 2.280 -4.954 1.00 86.56 85 GLU A O 1
ATOM 621 N N . LEU A 1 86 ? 13.768 3.812 -4.552 1.00 93.06 86 LEU A N 1
ATOM 622 C CA . LEU A 1 86 ? 12.649 3.022 -5.042 1.00 93.06 86 LEU A CA 1
ATOM 623 C C . LEU A 1 86 ? 12.350 3.419 -6.482 1.00 93.06 86 LEU A C 1
ATOM 625 O O . LEU A 1 86 ? 12.210 4.602 -6.790 1.00 93.06 86 LEU A O 1
ATOM 629 N N . TYR A 1 87 ? 12.188 2.428 -7.350 1.00 92.31 87 TYR A N 1
ATOM 630 C CA . TYR A 1 87 ? 11.884 2.652 -8.758 1.00 92.31 87 TYR A CA 1
ATOM 631 C C . TYR A 1 87 ? 10.950 1.569 -9.308 1.00 92.31 87 TYR A C 1
ATOM 633 O O . TYR A 1 87 ? 10.765 0.521 -8.693 1.00 92.31 87 TYR A O 1
ATOM 641 N N . ASP A 1 88 ? 10.334 1.833 -10.463 1.00 94.56 88 ASP A N 1
ATOM 642 C CA . ASP A 1 88 ? 9.484 0.887 -11.203 1.00 94.56 88 ASP A CA 1
ATOM 643 C C . ASP A 1 88 ? 8.430 0.165 -10.328 1.00 94.56 88 ASP A C 1
ATOM 645 O O . ASP A 1 88 ? 8.172 -1.032 -10.484 1.00 94.56 88 ASP A O 1
ATOM 649 N N . LEU A 1 89 ? 7.815 0.897 -9.387 1.00 95.31 89 LEU A N 1
ATOM 650 C CA . LEU A 1 89 ? 6.697 0.398 -8.588 1.00 95.31 89 LEU A CA 1
ATOM 651 C C . LEU A 1 89 ? 5.483 0.163 -9.495 1.00 95.31 89 LEU A C 1
ATOM 653 O O . LEU A 1 89 ? 4.930 1.106 -10.062 1.00 95.31 89 LEU A O 1
ATOM 657 N N . ALA A 1 90 ? 5.024 -1.082 -9.579 1.00 95.75 90 ALA A N 1
ATOM 658 C CA . ALA A 1 90 ? 3.871 -1.462 -10.382 1.00 95.75 90 ALA A CA 1
ATOM 659 C C . ALA A 1 90 ? 2.981 -2.467 -9.645 1.00 95.75 90 ALA A C 1
ATOM 661 O O . ALA A 1 90 ? 3.454 -3.356 -8.942 1.00 95.75 90 ALA A O 1
ATOM 662 N N . VAL A 1 91 ? 1.669 -2.332 -9.839 1.00 93.19 91 VAL A N 1
ATOM 663 C CA . VAL A 1 91 ? 0.644 -3.271 -9.360 1.00 93.19 91 VAL A CA 1
ATOM 664 C C . VAL A 1 91 ? -0.207 -3.686 -10.556 1.00 93.19 91 VAL A C 1
ATOM 666 O O . VAL A 1 91 ? -0.590 -2.823 -11.363 1.00 93.19 91 VAL A O 1
ATOM 669 N N . ALA A 1 92 ? -0.509 -4.983 -10.659 1.00 91.88 92 ALA A N 1
ATOM 670 C CA . ALA A 1 92 ? -1.336 -5.556 -11.718 1.00 91.88 92 ALA A CA 1
ATOM 671 C C . ALA A 1 92 ? -2.659 -4.773 -11.840 1.00 91.88 92 ALA A C 1
ATOM 673 O O . ALA A 1 92 ? -3.265 -4.476 -10.806 1.00 91.88 92 ALA A O 1
ATOM 674 N N . PRO A 1 93 ? -3.106 -4.386 -13.053 1.00 90.38 93 PRO A N 1
ATOM 675 C CA . PRO A 1 93 ? -4.258 -3.495 -13.231 1.00 90.38 93 PRO A CA 1
ATOM 676 C C . PRO A 1 93 ? -5.537 -3.926 -12.502 1.00 90.38 93 PRO A C 1
ATOM 678 O O . PRO A 1 93 ? -6.209 -3.092 -11.898 1.00 90.38 93 PRO A O 1
ATOM 681 N N . ASP A 1 94 ? -5.837 -5.221 -12.508 1.00 85.25 94 ASP A N 1
ATOM 682 C CA . ASP A 1 94 ? -6.986 -5.858 -11.853 1.00 85.25 94 ASP A CA 1
ATOM 683 C C . ASP A 1 94 ? -6.827 -6.007 -10.326 1.00 85.25 94 ASP A C 1
ATOM 685 O O . ASP A 1 94 ? -7.766 -6.392 -9.630 1.00 85.25 94 ASP A O 1
ATOM 689 N N . ARG A 1 95 ? -5.643 -5.682 -9.793 1.00 82.44 95 ARG A N 1
ATOM 690 C CA . ARG A 1 95 ? -5.290 -5.703 -8.365 1.00 82.44 95 ARG A CA 1
ATOM 691 C C . ARG A 1 95 ? -4.982 -4.309 -7.800 1.00 82.44 95 ARG A C 1
ATOM 693 O O . ARG A 1 95 ? -4.465 -4.184 -6.688 1.00 82.44 95 ARG A O 1
ATOM 700 N N . ARG A 1 96 ? -5.277 -3.234 -8.538 1.00 84.44 96 ARG A N 1
ATOM 701 C CA . ARG A 1 96 ? -5.125 -1.845 -8.061 1.00 84.44 96 ARG A CA 1
ATOM 702 C C . ARG A 1 96 ? -6.269 -1.453 -7.115 1.00 84.44 96 ARG A C 1
ATOM 704 O O . ARG A 1 96 ? -7.324 -2.071 -7.095 1.00 84.44 96 ARG A O 1
ATOM 711 N N . GLY A 1 97 ? -6.052 -0.414 -6.305 1.00 75.94 97 GLY A N 1
ATOM 712 C CA . GLY A 1 97 ? -7.076 0.150 -5.408 1.00 75.94 97 GLY A CA 1
ATOM 713 C C . GLY A 1 97 ? -7.313 -0.607 -4.093 1.00 75.94 97 GLY A C 1
ATOM 714 O O . GLY A 1 97 ? -8.004 -0.091 -3.226 1.00 75.94 97 GLY A O 1
ATOM 715 N N . ILE A 1 98 ? -6.694 -1.776 -3.902 1.00 71.50 98 ILE A N 1
ATOM 716 C CA . ILE A 1 98 ? -6.843 -2.608 -2.689 1.00 71.50 98 ILE A CA 1
ATOM 717 C C . ILE A 1 98 ? -5.647 -2.521 -1.722 1.00 71.50 98 ILE A C 1
ATOM 719 O O . ILE A 1 98 ? -5.532 -3.312 -0.795 1.00 71.50 98 ILE A O 1
ATOM 723 N N . GLY A 1 99 ? -4.725 -1.576 -1.942 1.00 76.75 99 GLY A N 1
ATOM 724 C CA . GLY A 1 99 ? -3.623 -1.290 -1.011 1.00 76.75 99 GLY A CA 1
ATOM 725 C C . GLY A 1 99 ? -2.310 -2.055 -1.231 1.00 76.75 99 GLY A C 1
ATOM 726 O O . GLY A 1 99 ? -1.349 -1.782 -0.517 1.00 76.75 99 GLY A O 1
ATOM 727 N N . LEU A 1 100 ? -2.200 -2.930 -2.240 1.00 79.88 100 LEU A N 1
ATOM 728 C CA . LEU A 1 100 ? -0.977 -3.722 -2.486 1.00 79.88 100 LEU A CA 1
ATOM 729 C C . LEU A 1 100 ? 0.290 -2.880 -2.693 1.00 79.88 100 LEU A C 1
ATOM 731 O O . LEU A 1 100 ? 1.342 -3.230 -2.171 1.00 79.88 100 LEU A O 1
ATOM 735 N N . GLY A 1 101 ? 0.196 -1.751 -3.402 1.00 83.62 101 GLY A N 1
ATOM 736 C CA . GLY A 1 101 ? 1.343 -0.851 -3.579 1.00 83.62 101 GLY A CA 1
ATOM 737 C C . GLY A 1 101 ? 1.831 -0.257 -2.254 1.00 83.62 101 GLY A C 1
ATOM 738 O O . GLY A 1 101 ? 3.032 -0.152 -2.030 1.00 83.62 101 GLY A O 1
ATOM 739 N N . ARG A 1 102 ? 0.904 0.068 -1.339 1.00 83.69 102 ARG A N 1
ATOM 740 C CA . ARG A 1 102 ? 1.239 0.582 -0.001 1.00 83.69 102 ARG A CA 1
ATOM 741 C C . ARG A 1 102 ? 1.907 -0.496 0.844 1.00 83.69 102 ARG A C 1
ATOM 743 O O . ARG A 1 102 ? 2.946 -0.238 1.443 1.00 83.69 102 ARG A O 1
ATOM 750 N N . LEU A 1 103 ? 1.325 -1.698 0.847 1.00 78.62 103 LEU A N 1
ATOM 751 C CA . LEU A 1 103 ? 1.870 -2.867 1.534 1.00 78.62 103 LEU A CA 1
ATOM 752 C C . LEU A 1 103 ? 3.298 -3.167 1.064 1.00 78.62 103 LEU A C 1
ATOM 754 O O . LEU A 1 103 ? 4.187 -3.361 1.887 1.00 78.62 103 LEU A O 1
ATOM 758 N N . LEU A 1 104 ? 3.521 -3.162 -0.252 1.00 86.44 104 LEU A N 1
ATOM 759 C CA . LEU A 1 104 ? 4.826 -3.445 -0.835 1.00 86.44 104 LEU A CA 1
ATOM 760 C C . LEU A 1 104 ? 5.870 -2.387 -0.456 1.00 86.44 104 LEU A C 1
ATOM 762 O O . LEU A 1 104 ? 6.962 -2.751 -0.026 1.00 86.44 104 LEU A O 1
ATOM 766 N N . VAL A 1 105 ? 5.540 -1.093 -0.557 1.00 86.50 105 VAL A N 1
ATOM 767 C CA . VAL A 1 105 ? 6.457 -0.016 -0.144 1.00 86.50 105 VAL A CA 1
ATOM 768 C C . VAL A 1 105 ? 6.794 -0.134 1.340 1.00 86.50 105 VAL A C 1
ATOM 770 O O . VAL A 1 105 ? 7.964 -0.095 1.704 1.00 86.50 105 VAL A O 1
ATOM 773 N N . ALA A 1 106 ? 5.802 -0.357 2.198 1.00 80.50 106 ALA A N 1
ATOM 774 C CA . ALA A 1 106 ? 6.046 -0.524 3.622 1.00 80.50 106 ALA A CA 1
ATOM 775 C C . ALA A 1 106 ? 6.918 -1.744 3.951 1.00 80.50 106 ALA A C 1
ATOM 777 O O . ALA A 1 106 ? 7.834 -1.645 4.765 1.00 80.50 106 ALA A O 1
ATOM 778 N N . ALA A 1 107 ? 6.675 -2.879 3.290 1.00 79.06 107 ALA A N 1
ATOM 779 C CA . ALA A 1 107 ? 7.502 -4.070 3.439 1.00 79.06 107 ALA A CA 1
ATOM 780 C C . ALA A 1 107 ? 8.951 -3.807 3.009 1.00 79.06 107 ALA A C 1
ATOM 782 O O . ALA A 1 107 ? 9.881 -4.263 3.669 1.00 79.06 107 ALA A O 1
ATOM 783 N N . VAL A 1 108 ? 9.165 -3.034 1.941 1.00 85.25 108 VAL A N 1
ATOM 784 C CA . VAL A 1 108 ? 10.511 -2.615 1.532 1.00 85.25 108 VAL A CA 1
ATOM 785 C C . VAL A 1 108 ? 11.169 -1.734 2.581 1.00 85.25 108 VAL A C 1
ATOM 787 O O . VAL A 1 108 ? 12.315 -1.992 2.932 1.00 85.25 108 VAL A O 1
ATOM 790 N N . LEU A 1 109 ? 10.465 -0.744 3.125 1.00 81.25 109 LEU A N 1
ATOM 791 C CA . LEU A 1 109 ? 11.010 0.112 4.180 1.00 81.25 109 LEU A CA 1
ATOM 792 C C . LEU A 1 109 ? 11.396 -0.700 5.431 1.00 81.25 109 LEU A C 1
ATOM 794 O O . LEU A 1 109 ? 12.474 -0.484 5.979 1.00 81.25 109 LEU A O 1
ATOM 798 N N . LEU A 1 110 ? 10.586 -1.698 5.812 1.00 75.06 110 LEU A N 1
ATOM 799 C CA . LEU A 1 110 ? 10.916 -2.678 6.862 1.00 75.06 110 LEU A CA 1
ATOM 800 C C . LEU A 1 110 ? 12.163 -3.510 6.520 1.00 75.06 110 LEU A C 1
ATOM 802 O O . LEU A 1 110 ? 13.005 -3.759 7.375 1.00 75.06 110 LEU A O 1
ATOM 806 N N . MET A 1 111 ? 12.309 -3.951 5.269 1.00 75.56 111 MET A N 1
ATOM 807 C CA . MET A 1 111 ? 13.501 -4.693 4.837 1.00 75.56 111 MET A CA 1
ATOM 808 C C . MET A 1 111 ? 14.760 -3.816 4.827 1.00 75.56 111 MET A C 1
ATOM 810 O O . MET A 1 111 ? 15.863 -4.323 5.016 1.00 75.56 111 MET A O 1
ATOM 814 N N . LEU A 1 112 ? 14.612 -2.511 4.592 1.00 74.00 112 LEU A N 1
ATOM 815 C CA . LEU A 1 112 ? 15.717 -1.556 4.581 1.00 74.00 112 LEU A CA 1
ATOM 816 C C . LEU A 1 112 ? 16.172 -1.162 5.994 1.00 74.00 112 LEU A C 1
ATOM 818 O O . LEU A 1 112 ? 17.344 -0.828 6.145 1.00 74.00 112 LEU A O 1
ATOM 822 N N . SER A 1 113 ? 15.309 -1.251 7.014 1.00 62.75 113 SER A N 1
ATOM 823 C CA . SER A 1 113 ? 15.614 -0.833 8.394 1.00 62.75 113 SER A CA 1
ATOM 824 C C . SER A 1 113 ? 16.597 -1.744 9.145 1.00 62.75 113 SER A C 1
ATOM 826 O O . SER A 1 113 ? 16.982 -1.426 10.268 1.00 62.75 113 SER A O 1
ATOM 828 N N . GLY A 1 114 ? 17.009 -2.874 8.558 1.00 56.38 114 GLY A N 1
ATOM 829 C CA . GLY A 1 114 ? 18.010 -3.786 9.135 1.00 56.38 114 GLY A CA 1
ATOM 830 C C . GLY A 1 114 ? 19.454 -3.260 9.101 1.00 56.38 114 GLY A C 1
ATOM 831 O O . GLY A 1 114 ? 20.321 -3.814 9.770 1.00 56.38 114 GLY A O 1
ATOM 832 N N . GLU A 1 115 ? 19.711 -2.184 8.356 1.00 55.12 115 GLU A N 1
ATOM 833 C CA . GLU A 1 115 ? 21.001 -1.493 8.242 1.00 55.12 115 GLU A CA 1
ATOM 834 C C . GLU A 1 115 ? 20.749 0.026 8.170 1.00 55.12 115 GLU A C 1
ATOM 836 O O . GLU A 1 115 ? 19.675 0.429 7.721 1.00 55.12 115 GLU A O 1
ATOM 841 N N . PRO A 1 116 ? 21.686 0.897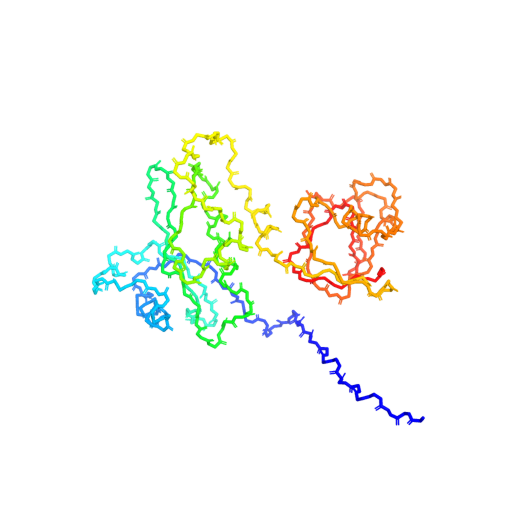 8.589 1.00 55.72 116 PRO A N 1
ATOM 842 C CA . PRO A 1 116 ? 21.458 2.341 8.614 1.00 55.72 116 PRO A CA 1
ATOM 843 C C . PRO A 1 116 ? 21.336 2.914 7.193 1.00 55.72 116 PRO A C 1
ATOM 845 O O . PRO A 1 116 ? 22.323 3.287 6.567 1.00 55.72 116 PRO A O 1
ATOM 848 N N . VAL A 1 117 ? 20.109 2.995 6.682 1.00 60.53 117 VAL A N 1
ATOM 849 C CA . VAL A 1 117 ? 19.766 3.728 5.460 1.00 60.53 117 VAL A CA 1
ATOM 850 C C . VAL A 1 117 ? 19.373 5.142 5.873 1.00 60.53 117 VAL A C 1
ATOM 852 O O . VAL A 1 117 ? 18.350 5.336 6.528 1.00 60.53 117 VAL A O 1
ATOM 855 N N . ALA A 1 118 ? 20.206 6.123 5.524 1.00 61.75 118 ALA A N 1
ATOM 856 C CA . ALA A 1 118 ? 20.000 7.520 5.903 1.00 61.75 118 ALA A CA 1
ATOM 857 C C . ALA A 1 118 ? 18.750 8.137 5.251 1.00 61.75 118 ALA A C 1
ATOM 859 O O . ALA A 1 118 ? 18.103 8.990 5.854 1.00 61.75 118 ALA A O 1
ATOM 860 N N . GLU A 1 119 ? 18.407 7.704 4.033 1.00 69.88 119 GLU A N 1
ATOM 861 C CA . GLU A 1 119 ? 17.329 8.283 3.233 1.00 69.88 119 GLU A CA 1
ATOM 862 C C . GLU A 1 119 ? 16.774 7.266 2.221 1.00 69.88 119 GLU A C 1
ATOM 864 O O . GLU A 1 119 ? 17.531 6.474 1.654 1.00 69.88 119 GLU A O 1
ATOM 869 N N . VAL A 1 120 ? 15.461 7.300 1.959 1.00 82.12 120 VAL A N 1
ATOM 870 C CA . VAL A 1 120 ? 14.833 6.557 0.853 1.00 82.12 120 VAL A CA 1
ATOM 871 C C . VAL A 1 120 ? 14.215 7.537 -0.142 1.00 82.12 120 VAL A C 1
ATOM 873 O O . VAL A 1 120 ? 13.341 8.325 0.217 1.00 82.12 120 VAL A O 1
ATOM 876 N N . ARG A 1 121 ? 14.658 7.476 -1.399 1.00 82.44 121 ARG A N 1
ATOM 877 C CA . ARG A 1 121 ? 14.266 8.378 -2.489 1.00 82.44 121 ARG A CA 1
ATOM 878 C C . ARG A 1 121 ? 13.351 7.676 -3.486 1.00 82.44 121 ARG A C 1
ATOM 880 O O . ARG A 1 121 ? 13.393 6.459 -3.642 1.00 82.44 121 ARG A O 1
ATOM 887 N N . VAL A 1 122 ? 12.528 8.460 -4.172 1.00 87.25 122 VAL A N 1
ATOM 888 C CA . VAL A 1 122 ? 11.705 8.008 -5.296 1.00 87.25 122 VAL A CA 1
ATOM 889 C C . VAL A 1 122 ? 11.491 9.172 -6.252 1.00 87.25 122 VAL A C 1
ATOM 891 O O . VAL A 1 122 ? 11.283 10.302 -5.809 1.00 87.25 122 VAL A O 1
ATOM 894 N N . GLU A 1 123 ? 11.507 8.898 -7.551 1.00 82.81 123 GLU A N 1
ATOM 895 C CA . GLU A 1 123 ? 11.012 9.822 -8.571 1.00 82.81 123 GLU A CA 1
ATOM 896 C C . GLU A 1 123 ? 9.542 9.486 -8.851 1.00 82.81 123 GLU A C 1
ATOM 898 O O . GLU A 1 123 ? 9.250 8.502 -9.533 1.00 82.81 123 GLU A O 1
ATOM 903 N N . PRO A 1 124 ? 8.578 10.241 -8.295 1.00 80.06 124 PRO A N 1
ATOM 904 C CA . PRO A 1 124 ? 7.205 9.758 -8.228 1.00 80.06 124 PRO A CA 1
ATOM 905 C C . PRO A 1 124 ? 6.417 9.954 -9.531 1.00 80.06 124 PRO A C 1
ATOM 907 O O . PRO A 1 124 ? 5.336 9.386 -9.661 1.00 80.06 124 PRO A O 1
ATOM 910 N N . GLY A 1 125 ? 6.904 10.772 -10.473 1.00 82.31 125 GLY A N 1
ATOM 911 C CA . GLY A 1 125 ? 6.174 11.113 -11.698 1.00 82.31 125 GLY A CA 1
ATOM 912 C C . GLY A 1 125 ? 4.742 11.581 -11.407 1.00 82.31 125 GLY A C 1
ATOM 913 O O . GLY A 1 125 ? 4.512 12.431 -10.544 1.00 82.31 125 GLY A O 1
ATOM 914 N N . GLU A 1 126 ? 3.768 10.982 -12.093 1.00 83.12 126 GLU A N 1
ATOM 915 C CA . GLU A 1 126 ? 2.336 11.242 -11.877 1.00 83.12 126 GLU A CA 1
ATOM 916 C C . GLU A 1 126 ? 1.820 10.722 -10.521 1.00 83.12 126 GLU A C 1
ATOM 918 O O . GLU A 1 126 ? 0.808 11.205 -10.016 1.00 83.12 126 GLU A O 1
ATOM 923 N N . ALA A 1 127 ? 2.529 9.793 -9.870 1.00 83.88 127 ALA A N 1
ATOM 924 C CA . ALA A 1 127 ? 2.160 9.233 -8.567 1.00 83.88 127 ALA A CA 1
ATOM 925 C C . ALA A 1 127 ? 2.583 10.116 -7.375 1.00 83.88 127 ALA A C 1
ATOM 927 O O . ALA A 1 127 ? 2.611 9.652 -6.233 1.00 83.88 127 ALA A O 1
ATOM 928 N N . ARG A 1 128 ? 2.900 11.398 -7.607 1.00 81.25 128 ARG A N 1
ATOM 929 C CA . ARG A 1 128 ? 3.353 12.349 -6.577 1.00 81.25 128 ARG A CA 1
ATOM 930 C C . ARG A 1 128 ? 2.441 12.382 -5.353 1.00 81.25 128 ARG A C 1
ATOM 932 O O . ARG A 1 128 ? 2.916 12.154 -4.244 1.00 81.25 128 ARG A O 1
ATOM 939 N N . GLU A 1 129 ? 1.145 12.623 -5.540 1.00 77.25 129 GLU A N 1
ATOM 940 C CA . GLU A 1 129 ? 0.190 12.702 -4.423 1.00 77.25 129 GLU A CA 1
ATOM 941 C C . GLU A 1 129 ? 0.082 11.378 -3.659 1.00 77.25 129 GLU A C 1
ATOM 943 O O . GLU A 1 129 ? -0.070 11.367 -2.437 1.00 77.25 129 GLU A O 1
ATOM 948 N N . TRP A 1 130 ? 0.229 10.255 -4.368 1.00 84.12 130 TRP A N 1
ATOM 949 C CA . TRP A 1 130 ? 0.211 8.931 -3.764 1.00 84.12 130 TRP A CA 1
ATOM 950 C C . TRP A 1 130 ? 1.411 8.724 -2.833 1.00 84.12 130 TRP A C 1
ATOM 952 O O . TRP A 1 130 ? 1.210 8.340 -1.682 1.00 84.12 130 TRP A O 1
ATOM 962 N N . PHE A 1 131 ? 2.629 9.057 -3.281 1.00 79.69 131 PHE A N 1
ATOM 963 C CA . PHE A 1 131 ? 3.846 8.981 -2.461 1.00 79.69 131 PHE A CA 1
ATOM 964 C C . PHE A 1 131 ? 3.859 10.001 -1.316 1.00 79.69 131 PHE A C 1
ATOM 966 O O . PHE A 1 131 ? 4.301 9.675 -0.216 1.00 79.69 131 PHE A O 1
ATOM 973 N N . THR A 1 132 ? 3.319 11.208 -1.507 1.00 74.81 132 THR A N 1
ATOM 974 C CA . THR A 1 132 ? 3.138 12.155 -0.393 1.00 74.81 132 THR A CA 1
ATOM 975 C C . THR A 1 132 ? 2.190 11.592 0.666 1.00 74.81 132 THR A C 1
ATOM 977 O O . THR A 1 132 ? 2.463 11.702 1.860 1.00 74.81 132 THR A O 1
ATOM 980 N N . GLY A 1 133 ? 1.130 10.895 0.246 1.00 64.69 133 GLY A N 1
ATOM 981 C CA . GLY A 1 133 ? 0.266 10.123 1.142 1.00 64.69 133 GLY A CA 1
ATOM 982 C C . GLY A 1 133 ? 0.974 8.970 1.864 1.00 64.69 133 GLY A C 1
ATOM 983 O O . GLY A 1 133 ? 0.430 8.455 2.834 1.00 64.69 133 GLY A O 1
ATOM 984 N N . LEU A 1 134 ? 2.179 8.584 1.425 1.00 65.81 134 LEU A N 1
ATOM 985 C CA . LEU A 1 134 ? 3.052 7.618 2.095 1.00 65.81 134 LEU A CA 1
ATOM 986 C C . LEU A 1 134 ? 4.046 8.244 3.085 1.00 65.81 134 LEU A C 1
ATOM 988 O O . LEU A 1 134 ? 4.855 7.536 3.677 1.00 65.81 134 LEU A O 1
ATOM 992 N N . GLY A 1 135 ? 4.018 9.565 3.260 1.00 69.62 135 GLY A N 1
ATOM 993 C CA . GLY A 1 135 ? 4.979 10.277 4.099 1.00 69.62 135 GLY A CA 1
ATOM 994 C C . GLY A 1 135 ? 6.297 10.628 3.403 1.00 69.62 135 GLY A C 1
ATOM 995 O O . GLY A 1 135 ? 7.191 11.146 4.070 1.00 69.62 135 GLY A O 1
ATOM 996 N N . PHE A 1 136 ? 6.426 10.406 2.087 1.00 74.00 136 PHE A N 1
ATOM 997 C CA . PHE A 1 136 ? 7.552 10.947 1.322 1.00 74.00 136 PHE A CA 1
ATOM 998 C C . PHE A 1 136 ? 7.392 12.462 1.189 1.00 74.00 136 PHE A C 1
ATOM 1000 O O . PHE A 1 136 ? 6.340 12.964 0.782 1.00 74.00 136 PHE A O 1
ATOM 1007 N N . THR A 1 137 ? 8.447 13.199 1.519 1.00 70.81 137 THR A N 1
ATOM 1008 C CA . THR A 1 137 ? 8.483 14.660 1.435 1.00 70.81 137 THR A CA 1
ATOM 1009 C C . THR A 1 137 ? 9.351 15.110 0.274 1.00 70.81 137 THR A C 1
ATOM 1011 O O . THR A 1 137 ? 10.389 14.511 0.006 1.00 70.81 137 THR A O 1
ATOM 1014 N N . GLU A 1 138 ? 8.955 16.191 -0.394 1.00 66.00 138 GLU A N 1
ATOM 1015 C CA . GLU A 1 138 ? 9.774 16.779 -1.449 1.00 66.00 138 GLU A CA 1
ATOM 1016 C C . GLU A 1 138 ? 11.090 17.307 -0.870 1.00 66.00 138 GLU A C 1
ATOM 1018 O O . GLU A 1 138 ? 11.103 18.080 0.094 1.00 66.00 138 GLU A O 1
ATOM 1023 N N . LEU A 1 139 ? 12.202 16.899 -1.480 1.00 57.31 139 LEU A N 1
ATOM 1024 C CA . LEU A 1 139 ? 13.508 17.466 -1.188 1.00 57.31 139 LEU A CA 1
ATOM 1025 C C . LEU A 1 139 ? 13.542 18.896 -1.729 1.00 57.31 139 LEU A C 1
ATOM 1027 O O . LEU A 1 139 ? 13.708 19.128 -2.925 1.00 57.31 139 LEU A O 1
ATOM 1031 N N . SER A 1 140 ? 13.380 19.877 -0.843 1.00 37.84 140 SER A N 1
ATOM 1032 C CA . SER A 1 140 ? 13.691 21.260 -1.194 1.00 37.84 140 SER A CA 1
ATOM 1033 C C . SER A 1 140 ? 15.213 21.406 -1.340 1.00 37.84 140 SER A C 1
ATOM 1035 O O . SER A 1 140 ? 15.935 20.984 -0.431 1.00 37.84 140 SER A O 1
ATOM 1037 N N . PRO A 1 141 ? 15.732 22.067 -2.396 1.00 34.44 141 PRO A N 1
ATOM 1038 C CA . PRO A 1 141 ? 17.170 22.306 -2.587 1.00 34.44 141 PRO A CA 1
ATOM 1039 C C . PRO A 1 141 ? 17.863 22.987 -1.393 1.00 34.44 141 PRO A C 1
ATOM 1041 O O . PRO A 1 141 ? 19.085 22.976 -1.282 1.00 34.44 141 PRO A O 1
ATOM 1044 N N . THR A 1 142 ? 17.090 23.611 -0.496 1.00 29.28 142 THR A N 1
ATOM 1045 C CA . THR A 1 142 ? 17.578 24.321 0.695 1.00 29.28 142 THR A CA 1
ATOM 1046 C C . THR A 1 142 ? 17.705 23.431 1.939 1.00 29.28 142 THR A C 1
ATOM 1048 O O . THR A 1 142 ? 18.346 23.835 2.908 1.00 29.28 142 THR A O 1
ATOM 1051 N N . VAL A 1 143 ? 17.124 22.225 1.939 1.00 33.94 143 VAL A N 1
ATOM 1052 C CA . VAL A 1 143 ? 17.081 21.300 3.089 1.00 33.94 143 VAL A CA 1
ATOM 1053 C C . VAL A 1 143 ? 18.017 20.112 2.836 1.00 33.94 143 VAL A C 1
ATOM 1055 O O . VAL A 1 143 ? 17.634 18.958 2.919 1.00 33.94 143 VAL A O 1
ATOM 1058 N N . LEU A 1 144 ? 19.286 20.398 2.538 1.00 29.73 144 LEU A N 1
ATOM 1059 C CA . LEU A 1 144 ? 20.370 19.398 2.501 1.00 29.73 144 LEU A CA 1
ATOM 1060 C C . LEU A 1 144 ? 21.092 19.264 3.853 1.00 29.73 144 LEU A C 1
ATOM 1062 O O . LEU A 1 144 ? 22.197 18.734 3.945 1.00 29.73 144 LEU A O 1
ATOM 1066 N N . ARG A 1 145 ? 20.484 19.776 4.929 1.00 33.06 145 ARG A N 1
ATOM 1067 C CA . ARG A 1 145 ? 20.953 19.575 6.301 1.00 33.06 145 ARG A CA 1
ATOM 1068 C C . ARG A 1 145 ? 19.779 19.469 7.263 1.00 33.06 145 ARG A C 1
ATOM 1070 O O . ARG A 1 145 ? 19.176 20.493 7.584 1.00 33.06 145 ARG A O 1
ATOM 1077 N N . ARG A 1 146 ? 19.544 18.261 7.784 1.00 31.45 146 ARG A N 1
ATOM 1078 C CA . ARG A 1 146 ? 19.445 17.985 9.231 1.00 31.45 146 ARG A CA 1
ATOM 1079 C C . ARG A 1 146 ? 19.272 16.488 9.512 1.00 31.45 146 ARG A C 1
ATOM 1081 O O . ARG A 1 146 ? 18.339 15.872 9.024 1.00 31.45 146 ARG A O 1
ATOM 1088 N N . ASP A 1 147 ? 20.196 15.998 10.335 1.00 31.66 147 ASP A N 1
ATOM 1089 C CA . ASP A 1 147 ? 20.131 14.861 11.257 1.00 31.66 147 ASP A CA 1
ATOM 1090 C C . ASP A 1 147 ? 19.619 13.507 10.748 1.00 31.66 147 ASP A C 1
ATOM 1092 O O . ASP A 1 147 ? 18.482 13.104 10.965 1.00 31.66 147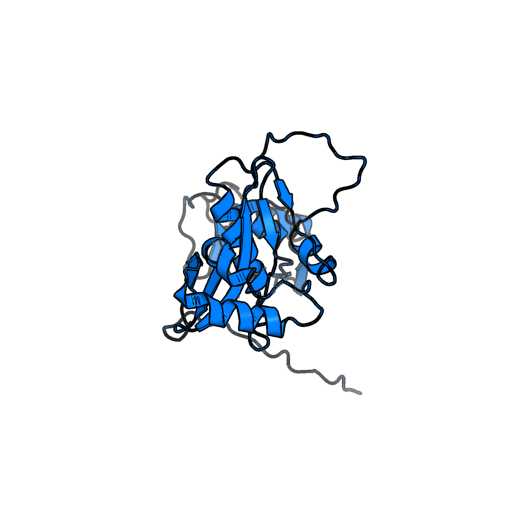 ASP A O 1
ATOM 1096 N N . THR A 1 148 ? 20.570 12.719 10.245 1.00 37.06 148 THR A N 1
ATOM 1097 C CA . THR A 1 148 ? 20.528 11.260 10.037 1.00 37.06 148 THR A CA 1
ATOM 1098 C C . THR A 1 148 ? 20.524 10.447 11.347 1.00 37.06 148 THR A C 1
ATOM 1100 O O . THR A 1 148 ? 21.066 9.346 11.399 1.00 37.06 148 THR A O 1
ATOM 1103 N N . ALA A 1 149 ? 19.975 10.982 12.443 1.00 33.16 149 ALA A N 1
ATOM 1104 C CA . ALA A 1 149 ? 20.009 10.323 13.755 1.00 33.16 149 ALA A CA 1
ATOM 1105 C C . ALA A 1 149 ? 18.792 9.420 14.036 1.00 33.16 149 ALA A C 1
ATOM 1107 O O . ALA A 1 149 ? 18.797 8.687 15.021 1.00 33.16 149 ALA A O 1
ATOM 1108 N N . GLY A 1 150 ? 17.760 9.449 13.191 1.00 37.84 150 GLY A N 1
ATOM 1109 C CA . GLY A 1 150 ? 16.593 8.580 13.314 1.00 37.84 150 GLY A CA 1
ATOM 1110 C C . GLY A 1 150 ? 16.437 7.743 12.058 1.00 37.84 150 GLY A C 1
ATOM 1111 O O . GLY A 1 150 ? 16.013 8.265 11.033 1.00 37.84 150 GLY A O 1
ATOM 1112 N N . GLY A 1 151 ? 16.785 6.458 12.126 1.00 40.44 151 GLY A N 1
ATOM 1113 C CA . GLY A 1 151 ? 16.354 5.508 11.103 1.00 40.44 151 GLY A CA 1
ATOM 1114 C C . GLY A 1 151 ? 14.826 5.515 10.985 1.00 40.44 151 GLY A C 1
ATOM 1115 O O . GLY A 1 151 ? 14.127 5.822 11.952 1.00 40.44 151 GLY A O 1
ATOM 1116 N N . TYR A 1 152 ? 14.307 5.193 9.802 1.00 43.09 152 TYR A N 1
ATOM 1117 C CA . TYR A 1 152 ? 12.870 5.035 9.594 1.00 43.09 152 TYR A CA 1
ATOM 1118 C C . TYR A 1 152 ? 12.336 3.932 10.520 1.00 43.09 152 TYR A C 1
ATOM 1120 O O . TYR A 1 152 ? 12.612 2.752 10.301 1.00 43.09 152 TYR A O 1
ATOM 1128 N N . ASP A 1 153 ? 11.550 4.299 11.536 1.00 48.78 153 ASP A N 1
ATOM 1129 C CA . ASP A 1 153 ? 10.668 3.340 12.195 1.00 48.78 153 ASP A CA 1
ATOM 1130 C C . ASP A 1 153 ? 9.583 2.977 11.177 1.00 48.78 153 ASP A C 1
ATOM 1132 O O . ASP A 1 153 ? 8.707 3.770 10.810 1.00 48.78 153 ASP A O 1
ATOM 1136 N N . ALA A 1 154 ? 9.695 1.776 10.634 1.00 46.44 154 ALA A N 1
ATOM 1137 C CA . ALA A 1 154 ? 8.828 1.323 9.572 1.00 46.44 154 ALA A CA 1
ATOM 1138 C C . ALA A 1 154 ? 7.387 1.052 10.055 1.00 46.44 154 ALA A C 1
ATOM 1140 O O . ALA A 1 154 ? 6.464 1.147 9.246 1.00 46.44 154 ALA A O 1
ATOM 1141 N N . LEU A 1 155 ? 7.159 0.838 11.361 1.00 45.12 155 LEU A N 1
ATOM 1142 C CA . LEU A 1 155 ? 5.816 0.820 11.960 1.00 45.12 155 LEU A CA 1
ATOM 1143 C C . LEU A 1 155 ? 5.231 2.236 12.057 1.00 45.12 155 LEU A C 1
ATOM 1145 O O . LEU A 1 155 ? 4.050 2.442 11.770 1.00 45.12 155 LEU A O 1
ATOM 1149 N N . GLU A 1 156 ? 6.054 3.233 12.390 1.00 50.66 156 GLU A N 1
ATOM 1150 C CA . GLU A 1 156 ? 5.643 4.641 12.341 1.00 50.66 156 GLU A CA 1
ATOM 1151 C C . GLU A 1 156 ? 5.319 5.081 10.905 1.00 50.66 156 GLU A C 1
ATOM 1153 O O . GLU A 1 156 ? 4.325 5.768 10.657 1.00 50.66 156 GLU A O 1
ATOM 1158 N N . THR A 1 157 ? 6.121 4.632 9.941 1.00 46.62 157 THR A N 1
ATOM 1159 C CA . THR A 1 157 ? 5.943 4.943 8.519 1.00 46.62 157 THR A CA 1
ATOM 1160 C C . THR A 1 157 ? 4.688 4.272 7.955 1.00 46.62 157 THR A C 1
ATOM 1162 O O . THR A 1 157 ? 3.898 4.930 7.283 1.00 46.62 157 THR A O 1
ATOM 1165 N N . LEU A 1 158 ? 4.415 3.015 8.321 1.00 49.03 158 LEU A N 1
ATOM 1166 C CA . LEU A 1 158 ? 3.143 2.327 8.055 1.00 49.03 158 LEU A CA 1
ATOM 1167 C C . LEU A 1 158 ? 1.931 3.106 8.586 1.00 49.03 158 LEU A C 1
ATOM 1169 O O . LEU A 1 158 ? 0.938 3.265 7.875 1.00 49.03 158 LEU A O 1
ATOM 1173 N N . GLY A 1 159 ? 2.034 3.648 9.802 1.00 47.69 159 GLY A N 1
ATOM 1174 C CA . GLY A 1 159 ? 0.994 4.484 10.404 1.00 47.69 159 GLY A CA 1
ATOM 1175 C C . GLY A 1 159 ? 0.789 5.837 9.708 1.00 47.69 159 GLY A C 1
ATOM 1176 O O . GLY A 1 159 ? -0.307 6.386 9.783 1.00 47.69 159 GLY A O 1
ATOM 1177 N N . ARG A 1 160 ? 1.813 6.370 9.022 1.00 48.75 160 ARG A N 1
ATOM 1178 C CA . ARG A 1 160 ? 1.744 7.595 8.195 1.00 48.75 160 ARG A CA 1
ATOM 1179 C C . ARG A 1 160 ? 1.216 7.337 6.780 1.00 48.75 160 ARG A C 1
ATOM 1181 O O . ARG A 1 160 ? 0.543 8.198 6.226 1.00 48.75 160 ARG A O 1
ATOM 1188 N N . ILE A 1 161 ? 1.504 6.157 6.232 1.00 46.66 161 ILE A N 1
ATOM 1189 C CA . ILE A 1 161 ? 1.105 5.677 4.897 1.00 46.66 161 ILE A CA 1
ATOM 1190 C C . ILE A 1 161 ? -0.397 5.425 4.775 1.00 46.66 161 ILE A C 1
ATOM 1192 O O . ILE A 1 161 ? -1.001 5.505 3.696 1.00 46.66 161 ILE A O 1
ATOM 1196 N N . ALA A 1 162 ? -1.004 5.051 5.886 1.00 53.72 162 ALA A N 1
ATOM 1197 C CA . ALA A 1 162 ? -2.360 4.591 5.905 1.00 53.72 162 ALA A CA 1
ATOM 1198 C C . ALA A 1 162 ? -3.273 5.802 6.172 1.00 53.72 162 ALA A C 1
ATOM 1200 O O . ALA A 1 162 ? -3.416 6.270 7.298 1.00 53.72 162 ALA A O 1
ATOM 1201 N N . ASP A 1 163 ? -3.863 6.348 5.102 1.00 66.19 163 ASP A N 1
ATOM 1202 C CA . ASP A 1 163 ? -4.993 7.289 5.164 1.00 66.19 163 ASP A CA 1
ATOM 1203 C C . ASP A 1 163 ? -6.236 6.596 5.750 1.00 66.19 163 ASP A C 1
ATOM 1205 O O . ASP A 1 163 ? -7.211 6.342 5.047 1.00 66.19 163 ASP A O 1
ATOM 1209 N N . LEU A 1 164 ? -6.133 6.168 7.008 1.00 75.06 164 LEU A N 1
ATOM 1210 C CA . LEU A 1 164 ? -7.101 5.278 7.627 1.00 75.06 164 LEU A CA 1
ATOM 1211 C C . LEU A 1 164 ? -8.305 6.069 8.096 1.00 75.06 164 LEU A C 1
ATOM 1213 O O . LEU A 1 164 ? -8.180 7.107 8.752 1.00 75.06 164 LEU A O 1
ATOM 1217 N N . GLN A 1 165 ? -9.480 5.537 7.806 1.00 86.44 165 GLN A N 1
ATOM 1218 C CA . GLN A 1 165 ? -10.726 6.025 8.363 1.00 86.44 165 GLN A CA 1
ATOM 1219 C C . GLN A 1 165 ? -11.087 5.226 9.607 1.00 86.44 165 GLN A C 1
ATOM 1221 O O . GLN A 1 165 ? -11.138 3.997 9.596 1.00 86.44 165 GLN A O 1
ATOM 1226 N N . ILE A 1 166 ? -11.348 5.952 10.688 1.00 88.88 166 ILE A N 1
ATOM 1227 C CA . ILE A 1 166 ? -11.799 5.396 11.955 1.00 88.88 166 ILE A CA 1
ATOM 1228 C C . ILE A 1 166 ? -13.235 5.856 12.161 1.00 88.88 166 ILE A C 1
ATOM 1230 O O . ILE A 1 166 ? -13.498 7.030 12.443 1.00 88.88 166 ILE A O 1
ATOM 1234 N N . GLU A 1 167 ? -14.165 4.929 11.980 1.00 92.50 167 GLU A N 1
ATOM 1235 C CA . GLU A 1 167 ? -15.575 5.123 12.274 1.00 92.50 167 GLU A CA 1
ATOM 1236 C C . GLU A 1 167 ? -15.855 4.756 13.733 1.00 92.50 167 GLU A C 1
ATOM 1238 O O . GLU A 1 167 ? -15.528 3.671 14.213 1.00 92.50 167 GLU A O 1
ATOM 1243 N N . PHE A 1 168 ? -16.498 5.675 14.433 1.00 93.94 168 PHE A N 1
ATOM 1244 C CA . PHE A 1 168 ? -17.012 5.516 15.780 1.00 93.94 168 PHE A CA 1
ATOM 1245 C C . PHE A 1 168 ? -18.528 5.351 15.670 1.00 93.94 168 PHE A C 1
ATOM 1247 O O . PHE A 1 168 ? -19.263 6.336 15.534 1.00 93.94 168 PHE A O 1
ATOM 1254 N N . GLN A 1 169 ? -18.980 4.096 15.641 1.00 90.38 169 GLN A N 1
ATOM 1255 C CA . GLN A 1 169 ? -20.324 3.714 15.212 1.00 90.38 169 GLN A CA 1
ATOM 1256 C C . GLN A 1 169 ? -21.428 4.342 16.072 1.00 90.38 169 GLN A C 1
ATOM 1258 O O . GLN A 1 169 ? -22.429 4.820 15.536 1.00 90.38 169 GLN A O 1
ATOM 1263 N N . ARG A 1 170 ? -21.273 4.362 17.401 1.00 89.06 170 ARG A N 1
ATOM 1264 C CA . ARG A 1 170 ? -22.319 4.878 18.302 1.00 89.06 170 ARG A CA 1
ATOM 1265 C C . ARG A 1 170 ? -22.381 6.394 18.263 1.00 89.06 170 ARG A C 1
ATOM 1267 O O . ARG A 1 170 ? -23.462 6.964 18.397 1.00 89.06 170 ARG A O 1
ATOM 1274 N N . SER A 1 171 ? -21.238 7.045 18.069 1.00 85.19 171 SER A N 1
ATOM 1275 C CA . SER A 1 171 ? -21.185 8.497 17.907 1.00 85.19 171 SER A CA 1
ATOM 1276 C C . SER A 1 171 ? -21.544 8.975 16.493 1.00 85.19 171 SER A C 1
ATOM 1278 O O . SER A 1 171 ? -21.825 10.160 16.311 1.00 85.19 171 SER A O 1
ATOM 1280 N N . GLY A 1 172 ? -21.540 8.080 15.497 1.00 88.62 172 GLY A N 1
ATOM 1281 C CA . GLY A 1 172 ? -21.800 8.389 14.088 1.00 88.62 172 GLY A CA 1
ATOM 1282 C C . GLY A 1 172 ? -20.690 9.205 13.420 1.00 88.62 172 GLY A C 1
ATOM 1283 O O . GLY A 1 172 ? -20.941 9.914 12.445 1.00 88.62 172 GLY A O 1
ATOM 1284 N N . ARG A 1 173 ? -19.468 9.173 13.963 1.00 89.19 173 ARG A N 1
ATOM 1285 C CA . ARG A 1 173 ? -18.355 10.010 13.499 1.00 89.19 173 ARG A CA 1
ATOM 1286 C C . ARG A 1 173 ? -17.325 9.178 12.772 1.00 89.19 173 ARG A C 1
ATOM 1288 O O . ARG A 1 173 ? -16.854 8.186 13.303 1.00 89.19 173 ARG A O 1
ATOM 1295 N N . THR A 1 174 ? -16.911 9.639 11.601 1.00 90.69 174 THR A N 1
ATOM 1296 C CA . THR A 1 174 ? -15.753 9.086 10.896 1.00 90.69 174 THR A CA 1
ATOM 1297 C C . THR A 1 174 ? -14.650 10.124 10.903 1.00 90.69 174 THR A C 1
ATOM 1299 O O . THR A 1 174 ? -14.845 11.239 10.418 1.00 90.69 174 THR A O 1
ATOM 1302 N N . LEU A 1 175 ? -13.514 9.780 11.501 1.00 89.25 175 LEU A N 1
ATOM 1303 C CA . LEU A 1 175 ? -12.349 10.649 11.576 1.00 89.25 175 LEU A CA 1
ATOM 1304 C C . LEU A 1 175 ? -11.187 10.007 10.826 1.00 89.25 175 LEU A C 1
ATOM 1306 O O . LEU A 1 175 ? -10.977 8.798 10.885 1.00 89.25 175 LEU A O 1
ATOM 1310 N N . ARG A 1 176 ? -10.415 10.844 10.139 1.00 87.31 176 ARG A N 1
ATOM 1311 C CA . ARG A 1 176 ? -9.164 10.439 9.504 1.00 87.31 176 ARG A CA 1
ATOM 1312 C C . ARG A 1 176 ? -8.105 10.244 10.584 1.00 87.31 176 ARG A C 1
ATOM 1314 O O . ARG A 1 176 ? -7.895 11.161 11.377 1.00 87.31 176 ARG A O 1
ATOM 1321 N N . TRP A 1 177 ? -7.470 9.074 10.619 1.00 83.50 177 TRP A N 1
ATOM 1322 C CA . TRP A 1 177 ? -6.388 8.782 11.551 1.00 83.50 177 TRP A CA 1
ATOM 1323 C C . TRP A 1 177 ? -5.268 9.804 11.387 1.00 83.50 177 TRP A C 1
ATOM 1325 O O . TRP A 1 177 ? -4.799 10.066 10.280 1.00 83.50 177 TRP A O 1
ATOM 1335 N N . GLU A 1 178 ? -4.845 10.387 12.504 1.00 77.62 178 GLU A N 1
ATOM 1336 C CA . GLU A 1 178 ? -3.705 11.288 12.524 1.00 77.62 178 GLU A CA 1
ATOM 1337 C C . GLU A 1 178 ? -2.479 10.496 12.992 1.00 77.62 178 GLU A C 1
ATOM 1339 O O . GLU A 1 178 ? -2.467 10.060 14.145 1.00 77.62 178 GLU A O 1
ATOM 1344 N N . PRO A 1 179 ? -1.428 10.334 12.171 1.00 66.25 179 PRO A N 1
ATOM 1345 C CA . PRO A 1 179 ? -0.267 9.516 12.535 1.00 66.25 179 PRO A CA 1
ATOM 1346 C C . PRO A 1 179 ? 0.484 10.008 13.782 1.00 66.25 179 PRO A C 1
ATOM 1348 O O . PRO A 1 179 ? 1.158 9.224 14.451 1.00 66.25 179 PRO A O 1
ATOM 1351 N N . SER A 1 180 ? 0.330 11.294 14.129 1.00 69.19 180 SER A N 1
ATOM 1352 C CA . SER A 1 180 ? 0.827 11.884 15.382 1.00 69.19 180 SER A CA 1
ATOM 1353 C C . SER A 1 180 ? 0.132 11.315 16.631 1.00 69.19 180 SER A C 1
ATOM 1355 O O . SER A 1 180 ? 0.587 11.527 17.757 1.00 69.19 180 SER A O 1
ATOM 1357 N N . SER A 1 181 ? -0.976 10.591 16.455 1.00 74.12 181 SER A N 1
ATOM 1358 C CA . SER A 1 181 ? -1.644 9.841 17.510 1.00 74.12 181 SER A CA 1
ATOM 1359 C C . SER A 1 181 ? -0.890 8.537 17.767 1.00 74.12 181 SER A C 1
ATOM 1361 O O . SER A 1 181 ? -0.678 7.704 16.882 1.00 74.12 181 SER A O 1
ATOM 1363 N N . THR A 1 182 ? -0.463 8.350 19.011 1.00 71.94 182 THR A N 1
ATOM 1364 C CA . THR A 1 182 ? 0.274 7.158 19.446 1.00 71.94 182 THR A CA 1
ATOM 1365 C C . THR A 1 182 ? -0.653 6.015 19.859 1.00 71.94 182 THR A C 1
ATOM 1367 O O . THR A 1 182 ? -0.220 4.868 19.858 1.00 71.94 182 THR A O 1
ATOM 1370 N N . ALA A 1 183 ? -1.925 6.304 20.157 1.00 82.50 183 ALA A N 1
ATOM 1371 C CA . ALA A 1 183 ? -2.936 5.323 20.552 1.00 82.50 183 ALA A CA 1
ATOM 1372 C C . ALA A 1 183 ? -4.357 5.753 20.137 1.00 82.50 183 ALA A C 1
ATOM 1374 O O . ALA A 1 183 ? -4.667 6.951 20.113 1.00 82.50 183 ALA A O 1
ATOM 1375 N N . LEU A 1 184 ? -5.235 4.781 19.861 1.00 88.56 184 LEU A N 1
ATOM 1376 C CA . LEU A 1 184 ? -6.646 5.003 19.509 1.00 88.56 184 LEU A CA 1
ATOM 1377 C C . LEU A 1 184 ? -7.409 5.784 20.588 1.00 88.56 184 LEU A C 1
ATOM 1379 O O . LEU A 1 184 ? -8.275 6.592 20.256 1.00 88.56 184 LEU A O 1
ATOM 1383 N N . LEU A 1 185 ? -7.054 5.609 21.865 1.00 92.44 185 LEU A N 1
ATOM 1384 C CA . LEU A 1 185 ? -7.650 6.351 22.980 1.00 92.44 185 LEU A CA 1
ATOM 1385 C C . LEU A 1 185 ? -7.430 7.862 22.835 1.00 92.44 185 LEU A C 1
ATOM 1387 O O . LEU A 1 185 ? -8.387 8.635 22.892 1.00 92.44 185 LEU A O 1
ATOM 1391 N N . MET A 1 186 ? -6.182 8.282 22.608 1.00 88.00 186 MET A N 1
ATOM 1392 C CA . MET A 1 186 ? -5.845 9.699 22.432 1.00 88.00 186 MET A CA 1
ATOM 1393 C C . MET A 1 186 ? -6.524 10.284 21.199 1.00 88.00 186 MET A C 1
ATOM 1395 O O . MET A 1 186 ? -7.024 11.406 21.235 1.00 88.00 186 MET A O 1
ATOM 1399 N N . PHE A 1 187 ? -6.557 9.517 20.113 1.00 91.19 187 PHE A N 1
ATOM 1400 C CA . PHE A 1 187 ? -7.210 9.926 18.880 1.00 91.19 187 PHE A CA 1
ATOM 1401 C C . PHE A 1 187 ? -8.719 10.128 19.065 1.00 91.19 187 PHE A C 1
ATOM 1403 O O . PHE A 1 187 ? -9.245 11.177 18.697 1.00 91.19 187 PHE A O 1
ATOM 1410 N N . ALA A 1 188 ? -9.410 9.184 19.713 1.00 92.19 188 ALA A N 1
ATOM 1411 C CA . ALA A 1 188 ? -10.832 9.307 20.028 1.00 92.19 188 ALA A CA 1
ATOM 1412 C C . ALA A 1 188 ? -11.112 10.536 20.912 1.00 92.19 188 ALA A C 1
ATOM 1414 O O . ALA A 1 188 ? -12.038 11.304 20.641 1.00 92.19 188 ALA A O 1
ATOM 1415 N N . GLN A 1 189 ? -10.270 10.776 21.923 1.00 91.06 189 GLN A N 1
ATOM 1416 C CA . GLN A 1 189 ? -10.384 11.934 22.813 1.00 91.06 189 GLN A CA 1
ATOM 1417 C C . GLN A 1 189 ? -10.159 13.270 22.104 1.00 91.06 189 GLN A C 1
ATOM 1419 O O . GLN A 1 189 ? -10.939 14.199 22.308 1.00 91.06 189 GLN A O 1
ATOM 1424 N N . ARG A 1 190 ? -9.151 13.370 21.228 1.00 88.50 190 ARG A N 1
ATOM 1425 C CA . ARG A 1 190 ? -8.942 14.549 20.363 1.00 88.50 190 ARG A CA 1
ATOM 1426 C C . ARG A 1 190 ? -10.089 14.742 19.384 1.00 88.50 190 ARG A C 1
ATOM 1428 O O . ARG A 1 190 ? -10.483 15.870 19.105 1.00 88.50 190 ARG A O 1
ATOM 1435 N N . GLY A 1 191 ? -10.665 13.634 18.928 1.00 86.44 191 GLY A N 1
ATOM 1436 C CA . GLY A 1 191 ? -11.922 13.624 18.209 1.00 86.44 191 GLY A CA 1
ATOM 1437 C C . GLY A 1 191 ? -13.044 14.266 19.019 1.00 86.44 191 GLY A C 1
ATOM 1438 O O . GLY A 1 191 ? -13.935 14.850 18.427 1.00 86.44 191 GLY A O 1
ATOM 1439 N N . GLY A 1 192 ? -13.009 14.252 20.349 1.00 89.75 192 GLY A N 1
ATOM 1440 C CA . GLY A 1 192 ? -14.065 14.761 21.228 1.00 89.75 192 GLY A CA 1
ATOM 1441 C C . GLY A 1 192 ? -14.962 13.659 21.794 1.00 89.75 192 GLY A C 1
ATOM 1442 O O . GLY A 1 192 ? -16.021 13.952 22.347 1.00 89.75 192 GLY A O 1
ATOM 1443 N N . LEU A 1 193 ? -14.558 12.397 21.647 1.00 92.94 193 LEU A N 1
ATOM 1444 C CA . LEU A 1 193 ? -15.176 11.257 22.319 1.00 92.94 193 LEU A CA 1
ATOM 1445 C C . LEU A 1 193 ? -14.593 11.101 23.725 1.00 92.94 193 LEU A C 1
ATOM 1447 O O . LEU A 1 193 ? -13.524 11.620 24.039 1.00 92.94 193 LEU A O 1
ATOM 1451 N N . LYS A 1 194 ? -15.298 10.373 24.589 1.00 92.12 194 LYS A N 1
ATOM 1452 C CA . LYS A 1 194 ? -14.859 10.115 25.967 1.00 92.12 194 LYS A CA 1
ATOM 1453 C C . LYS A 1 194 ? -14.934 8.617 26.276 1.00 92.12 194 LYS A C 1
ATOM 1455 O O . LYS A 1 194 ? -15.825 8.218 27.021 1.00 92.12 194 LYS A O 1
ATOM 1460 N N . PRO A 1 195 ? -14.050 7.791 25.684 1.00 92.19 195 PRO A N 1
ATOM 1461 C CA . PRO A 1 195 ? -13.965 6.381 26.047 1.00 92.19 195 PRO A CA 1
ATOM 1462 C C . PRO A 1 195 ? -13.585 6.249 27.521 1.00 92.19 195 PRO A C 1
ATOM 1464 O O . PRO A 1 195 ? -12.798 7.052 28.040 1.00 92.19 195 PRO A O 1
ATOM 1467 N N . GLU A 1 196 ? -14.108 5.224 28.184 1.00 93.31 196 GLU A N 1
ATOM 1468 C CA . GLU A 1 196 ? -13.680 4.890 29.539 1.00 93.31 196 GLU A CA 1
ATOM 1469 C C . GLU A 1 196 ? -12.184 4.538 29.533 1.00 93.31 196 GLU A C 1
ATOM 1471 O O . GLU A 1 196 ? -11.670 3.904 28.615 1.00 93.31 196 GLU A O 1
ATOM 1476 N N . SER A 1 197 ? -11.429 5.039 30.510 1.00 92.12 197 SER A N 1
ATOM 1477 C CA . SER A 1 197 ? -9.986 4.789 30.602 1.00 92.12 197 SER A CA 1
ATOM 1478 C C . SER A 1 197 ? -9.462 5.082 32.006 1.00 92.12 197 SER A C 1
ATOM 1480 O O . SER A 1 197 ? -9.971 5.968 32.690 1.00 92.12 197 SER A O 1
ATOM 1482 N N . LEU A 1 198 ? -8.439 4.330 32.434 1.00 92.12 198 LEU A N 1
ATOM 1483 C CA . LEU A 1 198 ? -7.828 4.452 33.766 1.00 92.12 198 LEU A CA 1
ATOM 1484 C C . LEU A 1 198 ? -6.295 4.390 33.716 1.00 92.12 198 LEU A C 1
ATOM 1486 O O . LEU A 1 198 ? -5.643 5.392 33.980 1.00 92.12 198 LEU A O 1
ATOM 1490 N N . CYS A 1 199 ? -5.707 3.238 33.364 1.00 89.12 199 CYS A N 1
ATOM 1491 C CA . CYS A 1 199 ? -4.259 3.020 33.531 1.00 89.12 199 CYS A CA 1
ATOM 1492 C C . CYS A 1 199 ? -3.375 3.512 32.377 1.00 89.12 199 CYS A C 1
ATOM 1494 O O . CYS A 1 199 ? -2.202 3.786 32.597 1.00 89.12 199 CYS A O 1
ATOM 1496 N N . TRP A 1 200 ? -3.909 3.558 31.150 1.00 88.44 200 TRP A N 1
ATOM 1497 C CA . TRP A 1 200 ? -3.183 3.909 29.918 1.00 88.44 200 TRP A CA 1
ATOM 1498 C C . TRP A 1 200 ? -1.949 3.044 29.595 1.00 88.44 200 TRP A C 1
ATOM 1500 O O . TRP A 1 200 ? -1.183 3.368 28.695 1.00 88.44 200 TRP A O 1
ATOM 1510 N N . ALA A 1 201 ? -1.785 1.925 30.297 1.00 80.62 201 ALA A N 1
ATOM 1511 C CA . ALA A 1 201 ? -0.673 0.991 30.149 1.00 80.62 201 ALA A CA 1
ATOM 1512 C C . ALA A 1 201 ? -1.129 -0.399 29.669 1.00 80.62 201 ALA A C 1
ATOM 1514 O O . AL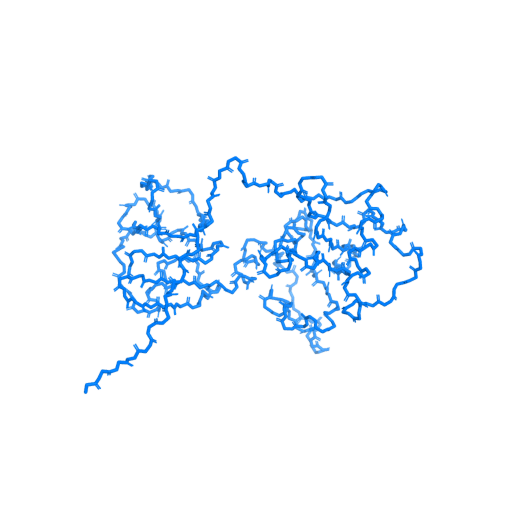A A 1 201 ? -0.344 -1.336 29.670 1.00 80.62 201 ALA A O 1
ATOM 1515 N N . GLY A 1 202 ? -2.410 -0.556 29.313 1.00 77.50 202 GLY A N 1
ATOM 1516 C CA . GLY A 1 202 ? -2.963 -1.833 28.852 1.00 77.50 202 GLY A CA 1
ATOM 1517 C C . GLY A 1 202 ? -3.108 -2.914 29.922 1.00 77.50 202 GLY A C 1
ATOM 1518 O O . GLY A 1 202 ? -3.207 -4.084 29.579 1.00 77.50 202 GLY A O 1
ATOM 1519 N N . VAL A 1 203 ? -3.119 -2.545 31.208 1.00 83.75 203 VAL A N 1
ATOM 1520 C CA . VAL A 1 203 ? -3.177 -3.509 32.325 1.00 83.75 203 VAL A CA 1
ATOM 1521 C C . VAL A 1 203 ? -4.543 -3.597 33.014 1.00 83.75 203 VAL A C 1
ATOM 1523 O O . VAL A 1 203 ? -4.801 -4.561 33.720 1.00 83.75 203 VAL A O 1
ATOM 1526 N N . CYS A 1 204 ? -5.422 -2.597 32.855 1.00 90.38 204 CYS A N 1
ATOM 1527 C CA . CYS A 1 204 ? -6.693 -2.530 33.599 1.00 90.38 204 CYS A CA 1
ATOM 1528 C C . CYS A 1 204 ? -7.946 -2.899 32.792 1.00 90.38 204 CYS A C 1
ATOM 1530 O O . CYS A 1 204 ? -9.019 -2.990 33.377 1.00 90.38 204 CYS A O 1
ATOM 1532 N N . GLY A 1 205 ? -7.859 -3.012 31.464 1.00 88.94 205 GLY A N 1
ATOM 1533 C CA . GLY A 1 205 ? -8.990 -3.388 30.601 1.00 88.94 205 GLY A CA 1
ATOM 1534 C C . GLY A 1 205 ? -10.080 -2.323 30.412 1.00 88.94 205 GLY A C 1
ATOM 1535 O O . GLY A 1 205 ? -10.839 -2.397 29.464 1.00 88.94 205 GLY A O 1
ATOM 1536 N N . THR A 1 206 ? -10.137 -1.274 31.236 1.00 95.19 206 THR A N 1
ATOM 1537 C CA . THR A 1 206 ? -11.197 -0.237 31.202 1.00 95.19 206 THR A CA 1
ATOM 1538 C C . THR A 1 206 ? -11.402 0.445 29.848 1.00 95.19 206 THR A C 1
ATOM 1540 O O . THR A 1 206 ? -12.498 0.897 29.555 1.00 95.19 206 THR A O 1
ATOM 1543 N N . CYS A 1 207 ? -10.356 0.553 29.028 1.00 94.12 207 CYS A N 1
ATOM 1544 C CA . CYS A 1 207 ? -10.462 1.137 27.690 1.00 94.12 207 CYS A CA 1
ATOM 1545 C C . CYS A 1 207 ? -10.777 0.111 26.596 1.00 94.12 207 CYS A C 1
ATOM 1547 O O . CYS A 1 207 ? -10.532 0.405 25.424 1.00 94.12 207 CYS A O 1
ATOM 1549 N N . ALA A 1 208 ? -11.204 -1.097 26.965 1.00 93.25 208 ALA A N 1
ATOM 1550 C CA . ALA A 1 208 ? -11.647 -2.104 26.022 1.00 93.25 208 ALA A CA 1
ATOM 1551 C C . ALA A 1 208 ? -12.871 -1.585 25.267 1.00 93.25 208 ALA A C 1
ATOM 1553 O O . ALA A 1 208 ? -13.832 -1.085 25.855 1.00 93.25 208 ALA A O 1
ATOM 1554 N N . VAL A 1 209 ? -12.804 -1.661 23.945 1.00 91.56 209 VAL A N 1
ATOM 1555 C CA . VAL A 1 209 ? -13.917 -1.332 23.060 1.00 91.56 209 VAL A CA 1
ATOM 1556 C C . VAL A 1 209 ? -14.020 -2.417 22.014 1.00 91.56 209 VAL A C 1
ATOM 1558 O O . VAL A 1 209 ? -13.013 -2.858 21.461 1.00 91.56 209 VAL A O 1
ATOM 1561 N N . ARG A 1 210 ? -15.255 -2.806 21.711 1.00 86.25 210 ARG A N 1
ATOM 1562 C CA . ARG A 1 210 ? -15.532 -3.779 20.667 1.00 86.25 210 ARG A CA 1
ATOM 1563 C C . ARG A 1 210 ? -15.122 -3.245 19.296 1.00 86.25 210 ARG A C 1
ATOM 1565 O O . ARG A 1 210 ? -15.565 -2.170 18.876 1.00 86.25 210 ARG A O 1
ATOM 1572 N N . ILE A 1 211 ? -14.312 -4.016 18.582 1.00 81.44 211 ILE A N 1
ATOM 1573 C CA . ILE A 1 211 ? -13.941 -3.752 17.195 1.00 81.44 211 ILE A CA 1
ATOM 1574 C C . ILE A 1 211 ? -14.938 -4.462 16.275 1.00 81.44 211 ILE A C 1
ATOM 1576 O O . ILE A 1 211 ? -15.074 -5.679 16.273 1.00 81.44 211 ILE A O 1
ATOM 1580 N N . LYS A 1 212 ? -15.690 -3.694 15.485 1.00 81.50 212 LYS A N 1
ATOM 1581 C CA . LYS A 1 212 ? -16.648 -4.247 14.512 1.00 81.50 212 LYS A CA 1
ATOM 1582 C C . LYS A 1 212 ? -15.977 -4.591 13.190 1.00 81.50 212 LYS A C 1
ATOM 1584 O O . LYS A 1 212 ? -16.452 -5.464 12.467 1.00 81.50 212 LYS A O 1
ATOM 1589 N N . ARG A 1 213 ? -14.908 -3.866 12.849 1.00 72.62 213 ARG A N 1
ATOM 1590 C CA . ARG A 1 213 ? -14.134 -4.047 11.619 1.00 72.62 213 ARG A CA 1
ATOM 1591 C C . ARG A 1 213 ? -12.728 -3.486 11.781 1.00 72.62 213 ARG A C 1
ATOM 1593 O O . ARG A 1 213 ? -12.550 -2.451 12.419 1.00 72.62 213 ARG A O 1
ATOM 1600 N N . GLY A 1 214 ? -11.786 -4.131 11.100 1.00 63.38 214 GLY A N 1
ATOM 1601 C CA . GLY A 1 214 ? -10.420 -3.661 10.922 1.00 63.38 214 GLY A CA 1
ATOM 1602 C C . GLY A 1 214 ? -9.408 -4.416 11.773 1.00 63.38 214 GLY A C 1
ATOM 1603 O O . GLY A 1 214 ? -9.743 -5.376 12.461 1.00 63.38 214 GLY A O 1
ATOM 1604 N N . THR A 1 215 ? -8.154 -3.991 11.693 1.00 61.47 215 THR A N 1
ATOM 1605 C CA . THR A 1 215 ? -7.036 -4.613 12.400 1.00 61.47 215 THR A CA 1
ATOM 1606 C C . THR A 1 215 ? -6.240 -3.552 13.135 1.00 61.47 215 THR A C 1
ATOM 1608 O O . THR A 1 215 ? -6.028 -2.449 12.624 1.00 61.47 215 THR A O 1
ATOM 1611 N N . VAL A 1 216 ? -5.791 -3.898 14.338 1.00 70.81 216 VAL A N 1
ATOM 1612 C CA . VAL A 1 216 ? -4.961 -3.044 15.184 1.00 70.81 216 VAL A CA 1
ATOM 1613 C C . VAL A 1 216 ? -3.612 -3.698 15.446 1.00 70.81 216 VAL A C 1
ATOM 1615 O O . VAL A 1 216 ? -3.482 -4.918 15.405 1.00 70.81 216 VAL A O 1
ATOM 1618 N N . SER A 1 217 ? -2.619 -2.872 15.744 1.00 63.31 217 SER A N 1
ATOM 1619 C CA . SER A 1 217 ? -1.342 -3.287 16.311 1.00 63.31 217 SER A CA 1
ATOM 1620 C C . SER A 1 217 ? -1.277 -2.826 17.755 1.00 63.31 217 SER A C 1
ATOM 1622 O O . SER A 1 217 ? -1.706 -1.713 18.066 1.00 63.31 217 SER A O 1
ATOM 1624 N N . TYR A 1 218 ? -0.702 -3.653 18.618 1.00 63.53 218 TYR A N 1
ATOM 1625 C CA . TYR A 1 218 ? -0.393 -3.294 19.994 1.00 63.53 218 TYR A CA 1
ATOM 1626 C C . TYR A 1 218 ? 1.007 -2.675 20.069 1.00 63.53 218 TYR A C 1
ATOM 1628 O O . TYR A 1 218 ? 1.942 -3.160 19.439 1.00 63.53 218 TYR A O 1
ATOM 1636 N N . ASN A 1 219 ? 1.145 -1.582 20.817 1.00 57.53 219 ASN A N 1
ATOM 1637 C CA . ASN A 1 219 ? 2.426 -0.905 21.050 1.00 57.53 219 ASN A CA 1
ATOM 1638 C C . ASN A 1 219 ? 3.263 -1.599 22.136 1.00 57.53 219 ASN A C 1
ATOM 1640 O O . ASN A 1 219 ? 4.459 -1.354 22.250 1.00 57.53 219 ASN A O 1
ATOM 1644 N N . THR A 1 220 ? 2.613 -2.396 22.979 1.00 60.94 220 THR A N 1
ATOM 1645 C CA . THR A 1 220 ? 3.194 -3.170 24.077 1.00 60.94 220 THR A CA 1
ATOM 1646 C C . THR A 1 220 ? 2.300 -4.375 24.335 1.00 60.94 220 THR A C 1
ATOM 1648 O O . THR A 1 220 ? 1.111 -4.325 24.009 1.00 60.94 220 THR A O 1
ATOM 1651 N N . ASP A 1 221 ? 2.841 -5.416 24.962 1.00 59.78 221 ASP A N 1
ATOM 1652 C CA . ASP A 1 221 ? 2.046 -6.573 25.363 1.00 59.78 221 ASP A CA 1
ATOM 1653 C C . ASP A 1 221 ? 0.956 -6.154 26.367 1.00 59.78 221 ASP A C 1
ATOM 1655 O O . ASP A 1 221 ? 1.243 -5.405 27.313 1.00 59.78 221 ASP A O 1
ATOM 1659 N N . PRO A 1 222 ? -0.301 -6.586 26.166 1.00 68.69 222 PRO A N 1
ATOM 1660 C CA . PRO A 1 222 ? -1.383 -6.295 27.090 1.00 68.69 222 PRO A CA 1
ATOM 1661 C C . PRO A 1 222 ? -1.170 -7.046 28.413 1.00 68.69 222 PRO A C 1
ATOM 1663 O O . PRO A 1 222 ? -0.819 -8.220 28.438 1.00 68.69 222 PRO A O 1
ATOM 1666 N N . GLY A 1 223 ? -1.401 -6.367 29.539 1.00 68.94 223 GLY A N 1
ATOM 1667 C CA . GLY A 1 223 ? -1.377 -7.001 30.865 1.00 68.94 223 GLY A CA 1
ATOM 1668 C C . GLY A 1 223 ? -2.690 -7.696 31.230 1.00 68.94 223 GLY A C 1
ATOM 1669 O O . GLY A 1 223 ? -2.768 -8.366 32.257 1.00 68.94 223 GLY A O 1
ATOM 1670 N N . VAL A 1 224 ? -3.722 -7.502 30.408 1.00 72.62 224 VAL A N 1
ATOM 1671 C CA . VAL A 1 224 ? -5.007 -8.192 30.466 1.00 72.62 224 VAL A CA 1
ATOM 1672 C C . VAL A 1 224 ? -5.444 -8.496 29.044 1.00 72.62 224 VAL A C 1
ATOM 1674 O O . VAL A 1 224 ? -5.475 -7.594 28.206 1.00 72.62 224 VAL A O 1
ATOM 1677 N N . ASP A 1 225 ? -5.782 -9.751 28.783 1.00 68.19 225 ASP A N 1
ATOM 1678 C CA . ASP A 1 225 ? -6.274 -10.150 27.474 1.00 68.19 225 ASP A CA 1
ATOM 1679 C C . ASP A 1 225 ? -7.698 -9.604 27.282 1.00 68.19 225 ASP A C 1
ATOM 1681 O O . ASP A 1 225 ? -8.571 -9.875 28.114 1.00 68.19 225 ASP A O 1
ATOM 1685 N N . PRO A 1 226 ? -7.946 -8.782 26.246 1.00 73.25 226 PRO A N 1
ATOM 1686 C CA . PRO A 1 226 ? -9.303 -8.423 25.865 1.00 73.25 226 PRO A CA 1
ATOM 1687 C C . PRO A 1 226 ? -10.025 -9.641 25.274 1.00 73.25 226 PRO A C 1
ATOM 1689 O O . PRO A 1 226 ? -9.389 -10.586 24.809 1.00 73.25 226 PRO A O 1
ATOM 1692 N N . GLU A 1 227 ? -11.356 -9.602 25.263 1.00 72.19 227 GLU A N 1
ATOM 1693 C CA . GLU A 1 227 ? -12.163 -10.601 24.554 1.00 72.19 227 GLU A CA 1
ATOM 1694 C C . GLU A 1 227 ? -11.829 -10.609 23.049 1.00 72.19 227 GLU A C 1
ATOM 1696 O O . GLU A 1 227 ? -11.354 -9.609 22.505 1.00 72.19 227 GLU A O 1
ATOM 1701 N N . ASP A 1 228 ? -12.126 -11.714 22.354 1.00 57.28 228 ASP A N 1
ATOM 1702 C CA . ASP A 1 228 ? -11.777 -11.924 20.934 1.00 57.28 228 ASP A CA 1
ATOM 1703 C C . ASP A 1 228 ? -12.250 -10.794 19.994 1.00 57.28 228 ASP A C 1
ATOM 1705 O O . ASP A 1 228 ? -11.686 -10.596 18.915 1.00 57.28 228 ASP A O 1
ATOM 1709 N N . ASP A 1 229 ? -13.296 -10.058 20.380 1.00 76.94 229 ASP A N 1
ATOM 1710 C CA . ASP A 1 229 ? -13.861 -8.946 19.618 1.00 76.94 229 ASP A CA 1
ATOM 1711 C C . ASP A 1 229 ? -13.619 -7.562 20.238 1.00 76.94 229 ASP A C 1
ATOM 1713 O O . ASP A 1 229 ? -14.234 -6.581 19.815 1.00 76.94 229 ASP A O 1
ATOM 1717 N N . GLU A 1 230 ? -12.693 -7.446 21.188 1.00 80.62 230 GLU A N 1
ATOM 1718 C CA . GLU A 1 230 ? -12.348 -6.204 21.874 1.00 80.62 230 GLU A CA 1
ATOM 1719 C C . GLU A 1 230 ? -10.885 -5.795 21.681 1.00 80.62 230 GLU A C 1
ATOM 1721 O O . GLU A 1 230 ? -9.982 -6.596 21.446 1.00 80.62 230 GLU A O 1
ATOM 1726 N N . VAL A 1 231 ? -10.635 -4.488 21.780 1.00 83.75 231 VAL A N 1
ATOM 1727 C CA . VAL A 1 231 ? -9.290 -3.914 21.700 1.00 83.75 231 VAL A CA 1
ATOM 1728 C C . VAL A 1 231 ? -9.056 -2.904 22.813 1.00 83.75 231 VAL A C 1
ATOM 1730 O O . VAL A 1 231 ? -9.925 -2.089 23.130 1.00 83.75 231 VAL A O 1
ATOM 1733 N N . LEU A 1 232 ? -7.851 -2.906 23.387 1.00 85.19 232 LEU A N 1
ATOM 1734 C CA . LEU A 1 232 ? -7.459 -1.919 24.392 1.00 85.19 232 LEU A CA 1
ATOM 1735 C C . LEU A 1 232 ? -7.020 -0.621 23.706 1.00 85.19 232 LEU A C 1
ATOM 1737 O O . LEU A 1 232 ? -5.868 -0.486 23.288 1.00 85.19 232 LEU A O 1
ATOM 1741 N N . LEU A 1 233 ? -7.912 0.371 23.624 1.00 89.00 233 LEU A N 1
ATOM 1742 C CA . LEU A 1 233 ? -7.651 1.624 22.896 1.00 89.00 233 LEU A CA 1
ATOM 1743 C C . LEU A 1 233 ? -6.375 2.362 23.342 1.00 89.00 233 LEU A C 1
ATOM 1745 O O . LEU A 1 233 ? -5.784 3.103 22.557 1.00 89.00 233 LEU A O 1
ATOM 1749 N N . CYS A 1 234 ? -5.957 2.207 24.603 1.00 85.00 234 CYS A N 1
ATOM 1750 C CA . CYS A 1 234 ? -4.831 2.953 25.172 1.00 85.00 234 CYS A CA 1
ATOM 1751 C C . CYS A 1 234 ? -3.447 2.515 24.682 1.00 85.00 234 CYS A C 1
ATOM 1753 O O . CYS A 1 234 ? -2.507 3.298 24.788 1.00 85.00 234 CYS A O 1
ATOM 1755 N N . ILE A 1 235 ? -3.326 1.308 24.131 1.00 77.62 235 ILE A N 1
ATOM 1756 C CA . ILE A 1 235 ? -2.049 0.757 23.659 1.00 77.62 235 ILE A CA 1
ATOM 1757 C C . ILE A 1 235 ? -2.133 0.229 22.227 1.00 77.62 235 ILE A C 1
ATOM 1759 O O . ILE A 1 235 ? -1.246 -0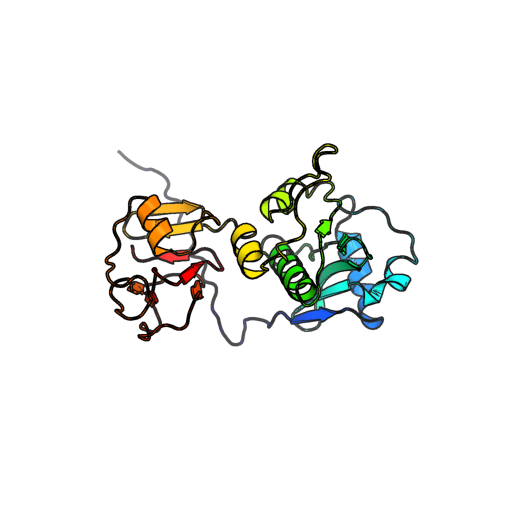.496 21.793 1.00 77.62 235 ILE A O 1
ATOM 1763 N N . THR A 1 236 ? -3.183 0.587 21.489 1.00 78.38 236 THR A N 1
ATOM 1764 C CA . THR A 1 236 ? -3.417 0.095 20.128 1.00 78.38 236 THR A CA 1
ATOM 1765 C C . THR A 1 236 ? -3.386 1.211 19.094 1.00 78.38 236 THR A C 1
ATOM 1767 O O . THR A 1 236 ? -3.822 2.338 19.348 1.00 78.38 236 THR A O 1
ATOM 1770 N N . ARG A 1 237 ? -2.884 0.884 17.902 1.00 75.25 237 ARG A N 1
ATOM 1771 C CA . ARG A 1 237 ? -2.881 1.737 16.706 1.00 75.25 237 ARG A CA 1
ATOM 1772 C C . ARG A 1 237 ? -3.599 1.021 15.561 1.00 75.25 237 ARG A C 1
ATOM 1774 O O . ARG A 1 237 ? -3.516 -0.204 15.480 1.00 75.25 237 ARG A O 1
ATOM 1781 N N . PRO A 1 238 ? -4.296 1.745 14.675 1.00 73.50 238 PRO A N 1
ATOM 1782 C CA . PRO A 1 238 ? -4.941 1.136 13.522 1.00 73.50 238 PRO A CA 1
ATOM 1783 C C . PRO A 1 238 ? -3.898 0.688 12.486 1.00 73.50 238 PRO A C 1
ATOM 1785 O O . PRO A 1 238 ? -2.935 1.402 12.214 1.00 73.50 238 PRO A O 1
ATOM 1788 N N . VAL A 1 239 ? -4.111 -0.491 11.905 1.00 63.44 239 VAL A N 1
ATOM 1789 C CA . VAL A 1 239 ? -3.361 -1.015 10.746 1.00 63.44 239 VAL A CA 1
ATOM 1790 C C . VAL A 1 239 ? -4.194 -0.873 9.469 1.00 63.44 239 VAL A C 1
ATOM 1792 O O . VAL A 1 239 ? -3.659 -0.645 8.387 1.00 63.44 239 VAL A O 1
ATOM 1795 N N . THR A 1 240 ? -5.518 -0.966 9.600 1.00 60.31 240 THR A N 1
ATOM 1796 C CA . THR A 1 240 ? -6.499 -0.764 8.526 1.00 60.31 240 THR A CA 1
ATOM 1797 C C . THR A 1 240 ? -7.561 0.243 8.962 1.00 60.31 240 THR A C 1
ATOM 1799 O O . THR A 1 240 ? -7.575 0.672 10.116 1.00 60.31 240 THR A O 1
ATOM 1802 N N . ASP A 1 241 ? -8.509 0.561 8.075 1.00 74.88 241 ASP A N 1
ATOM 1803 C CA . ASP A 1 241 ? -9.725 1.274 8.473 1.00 74.88 241 ASP A CA 1
ATOM 1804 C C . ASP A 1 241 ? -10.425 0.508 9.593 1.00 74.88 241 ASP A C 1
ATOM 1806 O O . ASP A 1 241 ? -10.508 -0.728 9.541 1.00 74.88 241 ASP A O 1
ATOM 1810 N N . LEU A 1 242 ? -10.925 1.239 10.587 1.00 80.75 242 LEU A N 1
ATOM 1811 C CA . LEU A 1 242 ? -11.573 0.666 11.759 1.00 80.75 242 LEU A CA 1
ATOM 1812 C C . LEU A 1 242 ? -13.031 1.095 11.856 1.00 80.75 242 LEU A C 1
ATOM 1814 O O . LEU A 1 242 ? -13.377 2.233 11.547 1.00 80.75 242 LEU A O 1
ATOM 1818 N N . VAL A 1 243 ? -13.854 0.197 12.388 1.00 85.88 243 VAL A N 1
ATOM 1819 C CA . VAL A 1 243 ? -15.172 0.530 12.935 1.00 85.88 243 VAL A CA 1
ATOM 1820 C C . VAL A 1 243 ? -15.174 0.104 14.398 1.00 85.88 243 VAL A C 1
ATOM 1822 O O . VAL A 1 243 ? -15.054 -1.085 14.700 1.00 85.88 243 VAL A O 1
ATOM 1825 N N . LEU A 1 244 ? -15.284 1.072 15.301 1.00 89.12 244 LEU A N 1
ATOM 1826 C CA . LEU A 1 244 ? -15.286 0.877 16.749 1.00 89.12 244 LEU A CA 1
ATOM 1827 C C . LEU A 1 244 ? -16.692 1.112 17.306 1.00 89.12 244 LEU A C 1
ATOM 1829 O O . LEU A 1 244 ? -17.388 2.034 16.878 1.00 89.12 244 LEU A O 1
ATOM 1833 N N . ASP A 1 245 ? -17.096 0.298 18.280 1.00 91.62 245 ASP A N 1
ATOM 1834 C CA . ASP A 1 245 ? -18.391 0.407 18.972 1.00 91.62 245 ASP A CA 1
ATOM 1835 C C . ASP A 1 245 ? -18.400 1.550 20.007 1.00 91.62 245 ASP A C 1
ATOM 1837 O O . ASP A 1 245 ? -18.572 1.337 21.210 1.00 91.62 245 ASP A O 1
ATOM 1841 N N . LEU A 1 246 ? -18.137 2.773 19.538 1.00 87.88 246 LEU A N 1
ATOM 1842 C CA . LEU A 1 246 ? -17.894 3.965 20.355 1.00 87.88 246 LEU A CA 1
ATOM 1843 C C . LEU A 1 246 ? -18.608 5.213 19.819 1.00 87.88 246 LEU A C 1
ATOM 1845 O O . LEU A 1 246 ? -18.829 5.324 18.590 1.00 87.88 246 LEU A O 1
#

Sequence (246 aa):
MTSALTSPVGILIARGGPDIDEVKIRRAGPAHLAAVRELTGAAGAALPVRPEAFHAERIEEFCLVEQLGTVIACVGVHRTDEGAELYDLAVAPDRRGIGLGRLLVAAVLLMLSGEPVAEVRVEPGEAREWFTGLGFTELSPTVLRRDTAGGYDALETLGRIADLQIEFQRSGRTLRWEPSSTALLMFAQRGGLKPESLCWAGVCGTCAVRIKRGTVSYNTDPGVDPEDDEVLLCITRPVTDLVLDL

Secondary structure (DSSP, 8-state):
----------------STTS-PEEEEE--GGGHHHHHHHHHTTGGGSPPPPTTHHHHTGGGEEEEEETTEEEEEEEEEEETTEEEEEEEEE-GGGTTSSHHHHHHHHHHHHHTTS----EEE--GGGHHHHHTTT-----TT---S-TTS---HHHHHHHH---EEEETTTTEEEEPPTT-SSHHHHHHHHT-----S-SSSSS-TTEEEEEE--EEESS--SSPPPTTEEEGGGEEESS-EEE--